Protein AF-A0A8S1PPB7-F1 (afdb_monomer)

Sequence (234 aa):
MIFEQQIAFVIKTDIQLYKLQLILQQKIINNHKKIQMINYVDTYEDQKLQQFEEELELFGIVSSPNTLILSDPGQTSCVEQDSNLLTPQQQEIQKIKLPIQRRRPPKRIQYTYHKKKKRPAPKPIIHIKENGLKVCLVMEKPKSNAHPFSNIEDKRILELVLKIGPKFYKISKSFPGKSVSMVKNRYYKYLRYRWDEVMGSEYRHMNSLPEDQNFESQNGFRSNDINDELDSEC

pLDDT: mean 76.26, std 19.45, range [41.47, 98.5]

InterPro domains:
  IPR001005 SANT/Myb domain [PF00249] (148-191)
  IPR001005 SANT/Myb domain [SM00717] (145-193)
  IPR001005 SANT/Myb domain [cd00167] (148-191)

Radius of gyration: 36.06 Å; Cα contacts (8 Å, |Δi|>4): 59; chains: 1; bounding box: 101×48×97 Å

Secondary structure (DSSP, 8-state):
-HHHHHHHHHHHHHHHHHHHHHHHHHHHHHHHHHHHHHHHHHHHHHHHHHHHHHHHHHTT-S--TT------------------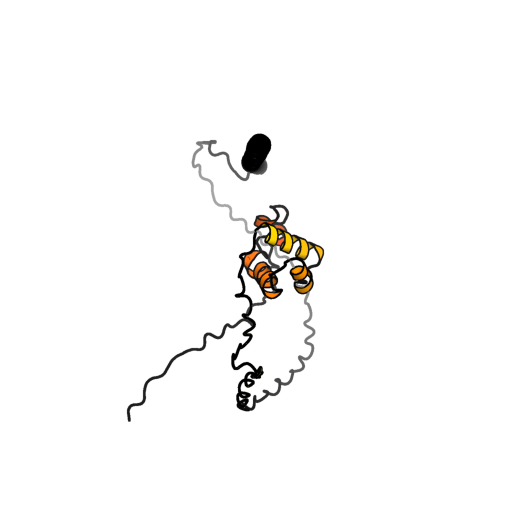-------------------PPP------------PPPPPP-----TTS--------------PPPPHHHHHHHHHHHHHH-S-HHHHGGGSTT--HHHHHHHIIIIITT-HHHHH-GGGGGGS---TT----SS----------------

Nearest PDB structures (foldseek):
  1mbk-assembly1_A  TM=8.918E-01  e=8.997E-02  Mus musculus
  1h89-assembly1_C  TM=6.579E-01  e=4.396E-02  Mus musculus
  1h88-assembly1_C  TM=6.831E-01  e=2.482E-01  Mus musculus
  4a69-assembly2_D  TM=6.513E-01  e=9.793E-01  Homo sapiens

Mean predicted aligned error: 19.49 Å

Foldseek 3Di:
DVVVVVVVVVVVVVVVVVVVVVVVVVVVVVVVVVVVVVVVVVVVVVVVVVVVVVVCVVVVVDDDPPPPPPDDDDDDDDDDDDDDDDDDDPPDPPPPPDPPPPPDDPPPPPPPPPVVPPPPDPDPPQDDDPPPDRDPPPVPPPPLPPPDDDLVNLLLLVVVCVVPNLPLVVSCVVPPSDDSVRSNCCCVVPNQQCVCVSPNPVCNVSNDDPPDDPPPDDPPPDPPDPPPPPDDDD

Solvent-accessible surface area (backbone atoms only — not comparable to full-atom values): 15647 Å² total; per-residue (Å²): 110,72,67,60,53,52,53,53,48,52,54,52,51,53,54,50,51,53,52,51,51,52,53,51,51,52,51,51,54,52,50,53,54,51,52,53,53,51,57,51,53,55,55,49,53,54,53,50,51,52,52,51,52,55,51,38,50,74,70,64,77,55,78,68,94,79,72,83,76,87,75,81,96,72,91,82,81,92,79,92,77,91,76,87,79,84,81,90,76,88,76,80,75,75,76,81,76,67,81,76,72,75,72,72,76,72,77,77,76,75,74,73,79,70,73,71,71,74,72,73,73,80,72,80,84,79,76,84,60,98,77,81,68,82,74,77,80,68,75,71,69,72,73,76,70,80,68,78,85,48,73,70,54,51,39,50,51,52,55,44,33,73,73,70,42,93,48,38,76,66,56,30,74,78,38,86,90,48,50,45,66,55,53,46,49,47,37,72,75,63,41,61,66,39,37,27,84,64,76,34,73,89,37,47,79,65,36,62,68,77,81,84,70,88,75,78,84,81,84,76,73,81,76,72,84,81,74,82,81,88,81,81,92,132

Organism: Paramecium primaurelia (NCBI:txid5886)

Structure (mmCIF, N/CA/C/O backbone):
data_AF-A0A8S1PPB7-F1
#
_entry.id   AF-A0A8S1PPB7-F1
#
loop_
_atom_site.group_PDB
_atom_site.id
_atom_site.type_symbol
_atom_site.label_atom_id
_atom_site.label_alt_id
_atom_site.label_comp_id
_atom_site.label_asym_id
_atom_site.label_entity_id
_atom_site.label_seq_id
_atom_site.pdbx_PDB_ins_code
_atom_site.Cartn_x
_atom_site.Cartn_y
_atom_site.Cartn_z
_atom_site.occupancy
_atom_site.B_iso_or_equiv
_atom_site.auth_seq_id
_atom_site.auth_comp_id
_atom_site.auth_asym_id
_atom_site.auth_atom_id
_atom_site.pdbx_PDB_model_num
ATOM 1 N N . MET A 1 1 ? 35.173 -6.166 -49.501 1.00 83.50 1 MET A N 1
ATOM 2 C CA . MET A 1 1 ? 35.332 -5.792 -48.077 1.00 83.50 1 MET A CA 1
ATOM 3 C C . MET A 1 1 ? 34.795 -4.398 -47.730 1.00 83.50 1 MET A C 1
ATOM 5 O O . MET A 1 1 ? 33.864 -4.346 -46.945 1.00 83.50 1 MET A O 1
ATOM 9 N N . ILE A 1 2 ? 35.291 -3.273 -48.279 1.00 93.19 2 ILE A N 1
ATOM 10 C CA . ILE A 1 2 ? 34.820 -1.922 -47.858 1.00 93.19 2 ILE A CA 1
ATOM 11 C C . ILE A 1 2 ? 33.323 -1.688 -48.157 1.00 93.19 2 ILE A C 1
ATOM 13 O O . ILE A 1 2 ? 32.586 -1.238 -47.284 1.00 93.19 2 ILE A O 1
ATOM 17 N N . PHE A 1 3 ? 32.851 -2.055 -49.353 1.00 94.31 3 PHE A N 1
ATOM 18 C CA . PHE A 1 3 ? 31.437 -1.910 -49.733 1.00 94.31 3 PHE A CA 1
ATOM 19 C C . PHE A 1 3 ? 30.481 -2.724 -48.846 1.00 94.31 3 PHE A C 1
ATOM 21 O O . PHE A 1 3 ? 29.427 -2.231 -48.459 1.00 94.31 3 PHE A O 1
ATOM 28 N N . GLU A 1 4 ? 30.859 -3.944 -48.459 1.00 93.56 4 GLU A N 1
ATOM 29 C CA . GLU A 1 4 ? 30.033 -4.793 -47.587 1.00 93.56 4 GLU A CA 1
ATOM 30 C C . GLU A 1 4 ? 29.896 -4.199 -46.182 1.00 93.56 4 GLU A C 1
ATOM 32 O O . GLU A 1 4 ? 28.816 -4.240 -45.594 1.00 93.56 4 GLU A O 1
ATOM 37 N N . GLN A 1 5 ? 30.964 -3.587 -45.657 1.00 93.50 5 GLN A N 1
ATOM 38 C CA . GLN A 1 5 ? 30.921 -2.902 -44.362 1.00 93.50 5 GLN A CA 1
ATOM 39 C C . GLN A 1 5 ? 30.014 -1.666 -44.397 1.00 93.50 5 GLN A C 1
ATOM 41 O O . GLN A 1 5 ? 29.271 -1.431 -43.443 1.00 93.50 5 GLN A O 1
ATOM 46 N N . GLN A 1 6 ? 30.028 -0.904 -45.495 1.00 94.56 6 GLN A N 1
ATOM 47 C CA . GLN A 1 6 ? 29.142 0.251 -45.667 1.00 94.56 6 GLN A CA 1
ATOM 48 C C . GLN A 1 6 ? 27.669 -0.171 -45.752 1.00 94.56 6 GLN A C 1
ATOM 50 O O . GLN A 1 6 ? 26.831 0.411 -45.065 1.00 94.56 6 GLN A O 1
ATOM 55 N N . ILE A 1 7 ? 27.355 -1.228 -46.509 1.00 95.94 7 ILE A N 1
ATOM 56 C CA . ILE A 1 7 ? 25.989 -1.771 -46.605 1.00 95.94 7 ILE A CA 1
ATOM 57 C C . ILE A 1 7 ? 25.505 -2.273 -45.236 1.00 95.94 7 ILE A C 1
ATOM 59 O O . ILE A 1 7 ? 24.403 -1.933 -44.804 1.00 95.94 7 ILE A O 1
ATOM 63 N N . ALA A 1 8 ? 26.338 -3.027 -44.512 1.00 95.75 8 ALA A N 1
ATOM 64 C CA . ALA A 1 8 ? 25.993 -3.521 -43.180 1.00 95.75 8 ALA A CA 1
ATOM 65 C C . ALA A 1 8 ? 25.741 -2.381 -42.177 1.00 95.75 8 ALA A C 1
ATOM 67 O O . ALA A 1 8 ? 24.855 -2.490 -41.326 1.00 95.75 8 ALA A O 1
ATOM 68 N N . PHE A 1 9 ? 26.493 -1.280 -42.279 1.00 96.56 9 PHE A N 1
ATOM 69 C CA . PHE A 1 9 ? 26.292 -0.101 -41.442 1.00 96.56 9 PHE A CA 1
ATOM 70 C C . PHE A 1 9 ? 24.939 0.570 -41.713 1.00 96.56 9 PHE A C 1
ATOM 72 O O . PHE A 1 9 ? 24.195 0.799 -40.761 1.00 96.56 9 PHE A O 1
ATOM 79 N N . VAL A 1 10 ? 24.591 0.802 -42.984 1.00 97.06 10 VAL A N 1
ATOM 80 C CA . VAL A 1 10 ? 23.310 1.418 -43.382 1.00 97.06 10 VAL A CA 1
ATOM 81 C C . VAL A 1 10 ? 22.119 0.566 -42.930 1.00 97.06 10 VAL A C 1
ATOM 83 O O . VAL A 1 10 ? 21.205 1.063 -42.274 1.00 97.06 10 VAL A O 1
ATOM 86 N N . ILE A 1 11 ? 22.170 -0.750 -43.158 1.00 96.94 11 ILE A N 1
ATOM 87 C CA . ILE A 1 11 ? 21.112 -1.668 -42.702 1.00 96.94 11 ILE A CA 1
ATOM 88 C C . ILE A 1 11 ? 20.970 -1.614 -41.174 1.00 96.94 11 ILE A C 1
ATOM 90 O O . ILE A 1 11 ? 19.860 -1.598 -40.636 1.00 96.94 11 ILE A O 1
ATOM 94 N N . LYS A 1 12 ? 22.091 -1.562 -40.445 1.00 96.50 12 LYS A N 1
ATOM 95 C CA . LYS A 1 12 ? 22.071 -1.478 -38.982 1.00 96.50 12 LYS A CA 1
ATOM 96 C C . LYS A 1 12 ? 21.445 -0.169 -38.501 1.00 96.50 12 LYS A C 1
ATOM 98 O O . LYS A 1 12 ? 20.690 -0.213 -37.529 1.00 96.50 12 LYS A O 1
ATOM 103 N N . THR A 1 13 ? 21.732 0.965 -39.141 1.00 96.00 13 THR A N 1
ATOM 104 C CA . THR A 1 13 ? 21.126 2.254 -38.775 1.00 96.00 13 THR A CA 1
ATOM 105 C C . THR A 1 13 ? 19.631 2.283 -39.069 1.00 96.00 13 THR A C 1
ATOM 107 O O . THR A 1 13 ? 18.865 2.699 -38.199 1.00 96.00 13 THR A O 1
ATOM 110 N N . ASP A 1 14 ? 19.197 1.742 -40.209 1.00 97.38 14 ASP A N 1
ATOM 111 C CA . ASP A 1 14 ? 17.779 1.702 -40.589 1.00 97.38 14 ASP A CA 1
ATOM 112 C C . ASP A 1 14 ? 16.960 0.823 -39.636 1.00 97.38 14 ASP A C 1
ATOM 114 O O . ASP A 1 14 ? 15.886 1.215 -39.174 1.00 97.38 14 ASP A O 1
ATOM 118 N N . ILE A 1 15 ? 17.505 -0.332 -39.236 1.00 96.94 15 ILE A N 1
ATOM 119 C CA . ILE A 1 15 ? 16.873 -1.204 -38.235 1.00 96.94 15 ILE A CA 1
ATOM 120 C C . ILE A 1 15 ? 16.731 -0.484 -36.886 1.00 96.94 15 ILE A C 1
ATOM 122 O O . ILE A 1 15 ? 15.713 -0.638 -36.205 1.00 96.94 15 ILE A O 1
ATOM 126 N N . GLN A 1 16 ? 17.742 0.281 -36.462 1.00 95.44 16 GLN A N 1
ATOM 127 C CA . GLN A 1 16 ? 17.670 1.036 -35.206 1.00 95.44 16 GLN A CA 1
ATOM 128 C C . GLN A 1 16 ? 16.637 2.162 -35.284 1.00 95.44 16 GLN A C 1
ATOM 130 O O . GLN A 1 16 ? 15.866 2.344 -34.338 1.00 95.44 16 GLN A O 1
ATOM 135 N N . LEU A 1 17 ? 16.569 2.867 -36.415 1.00 96.75 17 LEU A N 1
ATOM 136 C CA . LEU A 1 17 ? 15.578 3.913 -36.649 1.00 96.75 17 LEU A CA 1
ATOM 137 C C . LEU A 1 17 ? 14.151 3.348 -36.597 1.00 96.75 17 LEU A C 1
ATOM 139 O O . LEU A 1 17 ? 13.306 3.883 -35.878 1.00 96.75 17 LEU A O 1
ATOM 143 N N . TYR A 1 18 ? 13.906 2.210 -37.255 1.00 97.62 18 TYR A N 1
ATOM 144 C CA . TYR A 1 18 ? 12.610 1.527 -37.222 1.00 97.62 18 TYR A CA 1
ATOM 145 C C . TYR A 1 18 ? 12.213 1.089 -35.801 1.00 97.62 18 TYR A C 1
ATOM 147 O O . TYR A 1 18 ? 11.073 1.283 -35.375 1.00 97.62 18 TYR A O 1
ATOM 155 N N . LYS A 1 19 ? 13.163 0.562 -35.012 1.00 97.12 19 LYS A N 1
ATOM 156 C CA . LYS A 1 19 ? 12.920 0.210 -33.599 1.00 97.12 19 LYS A CA 1
ATOM 157 C C . LYS A 1 19 ? 12.537 1.426 -32.757 1.00 97.12 19 LYS A C 1
ATOM 159 O O . LYS A 1 19 ? 11.605 1.340 -31.957 1.00 97.12 19 LYS A O 1
ATOM 164 N N . LEU A 1 20 ? 13.232 2.552 -32.927 1.00 95.44 20 LEU A N 1
ATOM 165 C CA . LEU A 1 20 ? 12.910 3.795 -32.220 1.00 95.44 20 LEU A CA 1
ATOM 166 C C . LEU A 1 20 ? 11.523 4.319 -32.605 1.00 95.44 20 LEU A C 1
ATOM 168 O O . LEU A 1 20 ? 10.752 4.704 -31.723 1.00 95.44 20 LEU A O 1
ATOM 172 N N . GLN A 1 21 ? 11.177 4.269 -33.892 1.00 97.19 21 GLN A N 1
ATOM 173 C CA . GLN A 1 21 ? 9.854 4.647 -34.382 1.00 97.19 21 GLN A CA 1
ATOM 174 C C . GLN A 1 21 ? 8.747 3.785 -33.758 1.00 97.19 21 GLN A C 1
ATOM 176 O O . GLN A 1 21 ? 7.746 4.325 -33.283 1.00 97.19 21 GLN A O 1
ATOM 181 N N . LEU A 1 22 ? 8.947 2.467 -33.671 1.00 97.19 22 LEU A N 1
ATOM 182 C CA . LEU A 1 22 ? 7.991 1.551 -33.044 1.00 97.19 22 LEU A CA 1
ATOM 183 C C . LEU A 1 22 ? 7.805 1.845 -31.543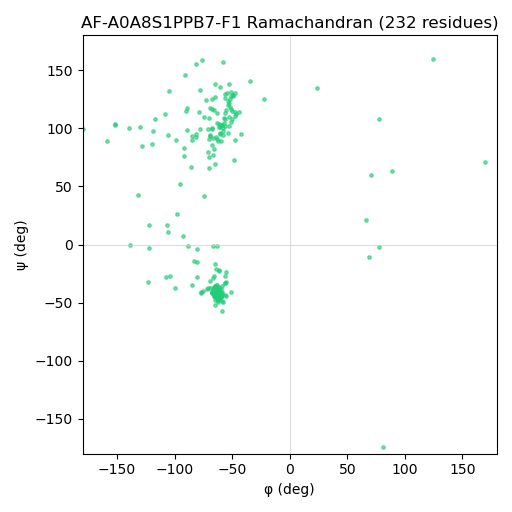 1.00 97.19 22 LEU A C 1
ATOM 185 O O . LEU A 1 22 ? 6.680 1.873 -31.043 1.00 97.19 22 LEU A O 1
ATOM 189 N N . ILE A 1 23 ? 8.896 2.134 -30.823 1.00 95.31 23 ILE A N 1
ATOM 190 C CA . ILE A 1 23 ? 8.840 2.528 -29.404 1.00 95.31 23 ILE A CA 1
ATOM 191 C C . ILE A 1 23 ? 8.046 3.831 -29.227 1.00 95.31 23 ILE A C 1
ATOM 193 O O . ILE A 1 23 ? 7.247 3.943 -28.292 1.00 95.31 23 ILE A O 1
ATOM 197 N N . LEU A 1 24 ? 8.251 4.818 -30.103 1.00 95.94 24 LEU A N 1
ATOM 198 C CA . LEU A 1 24 ? 7.514 6.083 -30.062 1.00 95.94 24 LEU A CA 1
ATOM 199 C C . LEU A 1 24 ? 6.021 5.879 -30.335 1.00 95.94 24 LEU A C 1
ATOM 201 O O . LEU A 1 24 ? 5.198 6.390 -29.576 1.00 95.94 24 LEU A O 1
ATOM 205 N N . GLN A 1 25 ? 5.663 5.080 -31.342 1.00 95.50 25 GLN A N 1
ATOM 206 C CA . GLN A 1 25 ? 4.263 4.747 -31.621 1.00 95.50 25 GLN A CA 1
ATOM 207 C C . GLN A 1 25 ? 3.594 4.057 -30.428 1.00 95.50 25 GLN A C 1
ATOM 209 O O . GLN A 1 25 ? 2.502 4.456 -30.018 1.00 95.50 25 GLN A O 1
ATOM 214 N N . GLN A 1 26 ? 4.271 3.096 -29.792 1.00 93.12 26 GLN A N 1
ATOM 215 C CA . GLN A 1 26 ? 3.734 2.430 -28.605 1.00 93.12 26 GLN A CA 1
ATOM 216 C C . GLN A 1 26 ? 3.526 3.406 -27.435 1.00 93.12 26 GLN A C 1
ATOM 218 O O . GLN A 1 26 ? 2.524 3.312 -26.722 1.00 93.12 26 GLN A O 1
ATOM 223 N N . LYS A 1 27 ? 4.436 4.372 -27.242 1.00 93.44 27 LYS A N 1
ATOM 224 C CA . LYS A 1 27 ? 4.275 5.432 -26.232 1.00 93.44 27 LYS A CA 1
ATOM 225 C C . LYS A 1 27 ? 3.067 6.322 -26.520 1.00 93.44 27 LYS A C 1
ATOM 227 O O . LYS A 1 27 ? 2.330 6.627 -25.585 1.00 93.44 27 LYS A O 1
ATOM 232 N N . ILE A 1 28 ? 2.844 6.703 -27.778 1.00 95.00 28 ILE A N 1
ATOM 233 C CA . ILE A 1 28 ? 1.684 7.512 -28.188 1.00 95.00 28 ILE A CA 1
ATOM 234 C C . ILE A 1 28 ? 0.381 6.759 -27.898 1.00 95.00 28 ILE A C 1
ATOM 236 O O . ILE A 1 28 ? -0.507 7.311 -27.252 1.00 95.00 28 ILE A O 1
ATOM 240 N N . ILE A 1 29 ? 0.298 5.480 -28.281 1.00 94.50 29 ILE A N 1
ATOM 241 C CA . ILE A 1 29 ? -0.876 4.631 -28.018 1.00 94.50 29 ILE A CA 1
ATOM 242 C C . ILE A 1 29 ? -1.145 4.518 -26.511 1.00 94.50 29 ILE A C 1
ATOM 244 O O . ILE A 1 29 ? -2.282 4.672 -26.066 1.00 94.50 29 ILE A O 1
ATOM 248 N N . ASN A 1 30 ? -0.104 4.281 -25.709 1.00 90.75 30 ASN A N 1
ATOM 249 C CA . ASN A 1 30 ? -0.243 4.168 -24.256 1.00 90.75 30 ASN A CA 1
ATOM 250 C C . ASN A 1 30 ? -0.691 5.491 -23.616 1.00 90.75 30 ASN A C 1
ATOM 252 O O . ASN A 1 30 ? -1.515 5.476 -22.703 1.00 90.75 30 ASN A O 1
ATOM 256 N N . ASN A 1 31 ? -0.182 6.628 -24.100 1.00 92.50 31 ASN A N 1
ATOM 257 C CA . ASN A 1 31 ? -0.605 7.945 -23.627 1.00 92.50 31 ASN A CA 1
ATOM 258 C C . ASN A 1 31 ? -2.076 8.216 -23.983 1.00 92.50 31 ASN A C 1
ATOM 260 O O . ASN A 1 31 ? -2.856 8.608 -23.121 1.00 92.50 31 ASN A O 1
ATOM 264 N N . HIS A 1 32 ? -2.490 7.905 -25.213 1.00 94.81 32 HIS A N 1
ATOM 265 C CA . HIS A 1 32 ? -3.882 8.061 -25.632 1.00 94.81 32 HIS A CA 1
ATOM 266 C C . HIS A 1 32 ? -4.847 7.220 -24.780 1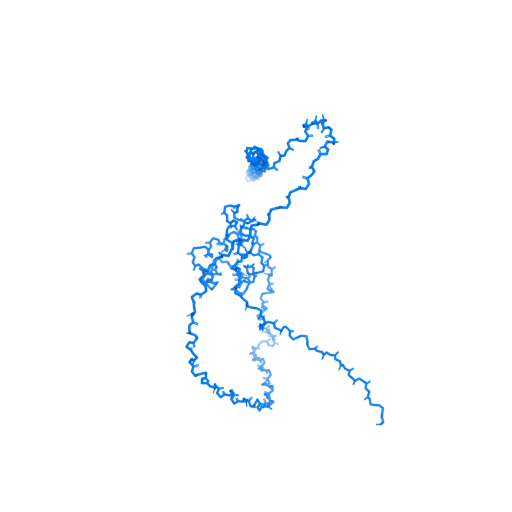.00 94.81 32 HIS A C 1
ATOM 268 O O . HIS A 1 32 ? -5.844 7.745 -24.291 1.00 94.81 32 HIS A O 1
ATOM 274 N N . LYS A 1 33 ? -4.512 5.950 -24.504 1.00 90.88 33 LYS A N 1
ATOM 275 C CA . LYS A 1 33 ? -5.292 5.095 -23.588 1.00 90.88 33 LYS A CA 1
ATOM 276 C C . LYS A 1 33 ? -5.381 5.675 -22.175 1.00 90.88 33 LYS A C 1
ATOM 278 O O . LYS A 1 33 ? -6.426 5.585 -21.541 1.00 90.88 33 LYS A O 1
ATOM 283 N N . LYS A 1 34 ? -4.296 6.281 -21.680 1.00 90.88 34 LYS A N 1
ATOM 284 C CA . LYS A 1 34 ? -4.284 6.939 -20.369 1.00 90.88 34 LYS A CA 1
ATOM 285 C C . LYS A 1 34 ? -5.239 8.135 -20.335 1.00 90.88 34 LYS A C 1
ATOM 287 O O . LYS A 1 34 ? -5.978 8.269 -19.370 1.00 90.88 34 LYS A O 1
ATOM 292 N N . ILE A 1 35 ? -5.240 8.963 -21.379 1.00 88.88 35 ILE A N 1
ATOM 293 C CA . ILE A 1 35 ? -6.150 10.113 -21.497 1.00 88.88 35 ILE A CA 1
ATOM 294 C C . ILE A 1 35 ? -7.610 9.643 -21.562 1.00 88.88 35 ILE A C 1
ATOM 296 O O . ILE A 1 35 ? -8.445 10.174 -20.841 1.00 88.88 35 ILE A O 1
ATOM 300 N N . GLN A 1 36 ? -7.911 8.601 -22.347 1.00 91.94 36 GLN A N 1
ATOM 301 C CA . GLN A 1 36 ? -9.264 8.029 -22.403 1.00 91.94 36 GLN A CA 1
ATOM 302 C C . GLN A 1 36 ? -9.748 7.524 -21.035 1.00 91.94 36 GLN A C 1
ATOM 304 O O . GLN A 1 36 ? -10.896 7.754 -20.673 1.00 91.94 36 GLN A O 1
ATOM 309 N N . MET A 1 37 ? -8.872 6.874 -20.261 1.00 83.75 37 MET A N 1
ATOM 310 C CA . MET A 1 37 ? -9.204 6.413 -18.909 1.00 83.75 37 MET A CA 1
ATOM 311 C C . MET A 1 37 ? -9.482 7.562 -17.936 1.00 83.75 37 MET A C 1
ATOM 313 O O . MET A 1 37 ? -10.348 7.412 -17.085 1.00 83.75 37 MET A O 1
ATOM 317 N N . ILE A 1 38 ? -8.761 8.683 -18.048 1.00 82.44 38 ILE A N 1
ATOM 318 C CA . ILE A 1 38 ? -9.003 9.869 -17.210 1.00 82.44 38 ILE A CA 1
ATOM 319 C C . ILE A 1 38 ? -10.391 10.435 -17.520 1.00 82.44 38 ILE A C 1
ATOM 321 O O . ILE A 1 38 ? -11.219 10.519 -16.622 1.00 82.44 38 ILE A O 1
ATOM 325 N N . ASN A 1 39 ? -10.682 10.681 -18.801 1.00 84.81 39 ASN A N 1
ATOM 326 C CA . ASN A 1 39 ? -11.976 11.224 -19.217 1.00 84.81 39 ASN A CA 1
ATOM 327 C C . ASN A 1 39 ? -13.151 10.317 -18.807 1.00 84.81 39 ASN A C 1
ATOM 329 O O . ASN A 1 39 ? -14.212 10.814 -18.454 1.00 84.81 39 ASN A O 1
ATOM 333 N N . TYR A 1 40 ? -12.969 8.990 -18.840 1.00 88.38 40 TYR A N 1
ATOM 334 C CA . TYR A 1 40 ? -13.997 8.041 -18.403 1.00 88.38 40 TYR A CA 1
ATOM 335 C C . TYR A 1 40 ? -14.314 8.171 -16.905 1.00 88.38 40 TYR A C 1
ATOM 337 O O . TYR A 1 40 ? -15.482 8.128 -16.521 1.00 88.38 40 TYR A O 1
ATOM 345 N N . VAL A 1 41 ? -13.289 8.335 -16.062 1.00 84.00 41 VAL A N 1
ATOM 346 C CA . VAL A 1 41 ? -13.471 8.503 -14.611 1.00 84.00 41 VAL A CA 1
ATOM 347 C C . VAL A 1 41 ? -14.205 9.808 -14.305 1.00 84.00 41 VAL A C 1
ATOM 349 O O . VAL A 1 41 ? -15.145 9.779 -13.517 1.00 84.00 41 VAL A O 1
ATOM 352 N N . ASP A 1 42 ? -13.846 10.902 -14.979 1.00 76.25 42 ASP A N 1
ATOM 353 C CA . ASP A 1 42 ? -14.501 12.202 -14.783 1.00 76.25 42 ASP A CA 1
ATOM 354 C C . ASP A 1 42 ? -15.999 12.122 -15.136 1.00 76.25 42 ASP A C 1
ATOM 356 O O . ASP A 1 42 ? -16.851 12.497 -14.334 1.00 76.25 42 ASP A O 1
ATOM 360 N N . THR A 1 43 ? -16.347 11.499 -16.272 1.00 87.00 43 THR A N 1
ATOM 361 C CA . THR A 1 43 ? -17.761 11.322 -16.660 1.00 87.00 43 THR A CA 1
ATOM 362 C C . THR A 1 43 ? -18.554 10.405 -15.725 1.00 87.00 43 THR A C 1
ATOM 364 O O . THR A 1 43 ? -19.773 10.536 -15.633 1.00 87.00 43 THR A O 1
ATOM 367 N N . TYR A 1 44 ? -17.892 9.461 -15.048 1.00 87.06 44 TYR A N 1
ATOM 368 C CA . TYR A 1 44 ? -18.553 8.541 -14.122 1.00 87.06 44 TYR A CA 1
ATOM 369 C C . TYR A 1 44 ? -18.912 9.227 -12.800 1.00 87.06 44 TYR A C 1
ATOM 371 O O . TYR A 1 44 ? -19.994 8.988 -12.266 1.00 87.06 44 TYR A O 1
ATOM 379 N N . GLU A 1 45 ? -18.031 10.089 -12.283 1.00 81.25 45 GLU A N 1
ATOM 380 C CA . GLU A 1 45 ? -18.326 10.885 -11.084 1.00 81.25 45 GLU A CA 1
ATOM 381 C C . GLU A 1 45 ? -19.472 11.873 -11.343 1.00 81.25 45 GLU A C 1
ATOM 383 O O . GLU A 1 45 ? -20.387 11.954 -10.525 1.00 81.25 45 GLU A O 1
ATOM 388 N N . ASP A 1 46 ? -19.503 12.526 -12.511 1.00 81.94 46 ASP A N 1
ATOM 389 C CA . ASP A 1 46 ? -20.597 13.437 -12.884 1.00 81.94 46 ASP A CA 1
ATOM 390 C C . ASP A 1 46 ? -21.954 12.711 -12.962 1.00 81.94 46 ASP A C 1
ATOM 392 O O . ASP A 1 46 ? -22.948 13.175 -12.402 1.00 81.94 46 ASP A O 1
ATOM 396 N N . GLN A 1 47 ? -22.003 11.530 -13.593 1.00 89.62 47 GLN A N 1
ATOM 397 C CA . GLN A 1 47 ? -23.229 10.719 -13.660 1.00 89.62 47 GLN A CA 1
ATOM 398 C C . GLN A 1 47 ? -23.687 10.237 -12.279 1.00 89.62 47 GLN A C 1
ATOM 400 O O . GLN A 1 47 ? -24.886 10.177 -12.005 1.00 89.62 47 GLN A O 1
ATOM 405 N N . LYS A 1 48 ? -22.742 9.891 -11.401 1.00 90.38 48 LYS A N 1
ATOM 406 C CA . LYS A 1 48 ? -23.036 9.436 -10.040 1.00 90.38 48 LYS A CA 1
ATOM 407 C C . LYS A 1 48 ? -23.553 10.575 -9.160 1.00 90.38 48 LYS A C 1
ATOM 409 O O . LYS A 1 48 ? -24.453 10.347 -8.355 1.00 90.38 48 LYS A O 1
ATOM 414 N N . LEU A 1 49 ? -23.012 11.783 -9.319 1.00 89.12 49 LEU A N 1
ATOM 415 C CA . LEU A 1 49 ? -23.525 12.982 -8.656 1.00 89.12 49 LEU A CA 1
ATOM 416 C C . LEU A 1 49 ? -24.942 13.306 -9.129 1.00 89.12 49 LEU A C 1
ATOM 418 O O . LEU A 1 49 ? -25.808 13.527 -8.289 1.00 89.12 49 LEU A O 1
ATOM 422 N N . GLN A 1 50 ? -25.201 13.230 -10.437 1.00 90.25 50 GLN A N 1
ATOM 423 C CA . GLN A 1 50 ? -26.538 13.456 -10.984 1.00 90.25 50 GLN A CA 1
ATOM 424 C C . GLN A 1 50 ? -27.562 12.443 -10.441 1.00 90.25 50 GLN A C 1
ATOM 426 O O . GLN A 1 50 ? -28.645 12.833 -10.017 1.00 90.25 50 GLN A O 1
ATOM 431 N N . GLN A 1 51 ? -27.203 11.155 -10.362 1.00 91.88 51 GLN A N 1
ATOM 432 C CA . GLN A 1 51 ? -28.064 10.137 -9.740 1.00 91.88 51 GLN A CA 1
ATOM 433 C C . GLN A 1 51 ? -28.330 10.419 -8.256 1.00 91.88 51 GLN A C 1
ATOM 435 O O . GLN A 1 51 ? -29.441 10.210 -7.777 1.00 91.88 51 GLN A O 1
ATOM 440 N N . PHE A 1 52 ? -27.327 10.904 -7.521 1.00 90.81 52 PHE A N 1
ATOM 441 C CA . PHE A 1 52 ? -27.488 11.242 -6.109 1.00 90.81 52 PHE A CA 1
ATOM 442 C C . PHE A 1 52 ? -28.384 12.474 -5.900 1.00 90.81 52 PHE A C 1
ATOM 444 O O . PHE A 1 52 ? -29.175 12.499 -4.958 1.00 90.81 52 PHE A O 1
ATOM 451 N N . GLU A 1 53 ? -28.297 13.478 -6.777 1.00 85.12 53 GLU A N 1
ATOM 452 C CA . GLU A 1 53 ? -29.203 14.633 -6.770 1.00 85.12 53 GLU A CA 1
ATOM 453 C C . GLU A 1 53 ? -30.653 14.216 -7.067 1.00 85.12 53 GLU A C 1
ATOM 455 O O . GLU A 1 53 ? -31.556 14.610 -6.329 1.00 85.12 53 GLU A O 1
ATOM 460 N N . GLU A 1 54 ? -30.874 13.342 -8.057 1.00 89.50 54 GLU A N 1
ATOM 461 C CA . GLU A 1 54 ? -32.200 12.779 -8.367 1.00 89.50 54 GLU A CA 1
ATOM 462 C C . GLU A 1 54 ? -32.780 11.965 -7.190 1.00 89.50 54 GLU A C 1
ATOM 464 O O . GLU A 1 54 ? -33.968 12.078 -6.873 1.00 89.50 54 GLU A O 1
ATOM 469 N N . GLU A 1 55 ? -31.952 11.177 -6.490 1.00 89.88 55 GLU A N 1
ATOM 470 C CA . GLU A 1 55 ? -32.377 10.457 -5.281 1.00 89.88 55 GLU A CA 1
ATOM 471 C C . GLU A 1 55 ? -32.757 11.419 -4.141 1.00 89.88 55 GLU A C 1
ATOM 473 O O . GLU A 1 55 ? -33.771 11.210 -3.470 1.00 89.88 55 GLU A O 1
ATOM 478 N N . LEU A 1 56 ? -31.992 12.494 -3.922 1.00 87.00 56 LEU A N 1
ATOM 479 C CA . LEU A 1 56 ? -32.291 13.490 -2.884 1.00 87.00 56 LEU A CA 1
ATOM 480 C C . LEU A 1 56 ? -33.589 14.266 -3.148 1.00 87.00 56 LEU A C 1
ATOM 482 O O . LEU A 1 56 ? -34.320 14.560 -2.192 1.00 87.00 56 LEU A O 1
ATOM 486 N N . GLU A 1 57 ? -33.887 14.576 -4.413 1.00 84.88 57 GLU A N 1
ATOM 487 C CA . GLU A 1 57 ? -35.169 15.171 -4.811 1.00 84.88 57 GLU A CA 1
ATOM 488 C C . GLU A 1 57 ? -36.337 14.218 -4.524 1.00 84.88 57 GLU A C 1
ATOM 490 O O . GLU A 1 57 ? -37.359 14.643 -3.979 1.00 84.88 57 GLU A O 1
ATOM 495 N N . LEU A 1 58 ? -36.169 12.917 -4.790 1.00 89.50 58 LEU A N 1
ATOM 496 C CA . LEU A 1 58 ? -37.196 11.907 -4.520 1.00 89.50 58 LEU A CA 1
ATOM 497 C C . LEU A 1 58 ? -37.508 11.764 -3.019 1.00 89.50 58 LEU A C 1
ATOM 499 O O . LEU A 1 58 ? -38.661 11.536 -2.648 1.00 89.50 58 LEU A O 1
ATOM 503 N N . PHE A 1 59 ? -36.506 11.922 -2.148 1.00 84.69 59 PHE A N 1
ATOM 504 C CA . PHE A 1 59 ? -36.692 11.883 -0.692 1.00 84.69 59 PHE A CA 1
ATOM 505 C C . PHE A 1 59 ? -37.223 13.197 -0.090 1.00 84.69 59 PHE A C 1
ATOM 507 O O . PHE A 1 59 ? -37.481 13.245 1.114 1.00 84.69 59 PHE A O 1
ATOM 514 N N . GLY A 1 60 ? -37.401 14.257 -0.889 1.00 79.62 60 GLY A N 1
ATOM 515 C CA . GLY A 1 60 ? -37.917 15.548 -0.418 1.00 79.62 60 GLY A CA 1
ATOM 516 C C . GLY A 1 60 ? -36.984 16.276 0.558 1.00 79.62 60 GLY A C 1
ATOM 517 O O . GLY A 1 60 ? -37.438 17.121 1.328 1.00 79.62 60 GLY A O 1
ATOM 518 N N . ILE A 1 61 ? -35.690 15.934 0.558 1.00 78.06 61 ILE A N 1
ATOM 519 C CA . ILE A 1 61 ? -34.693 16.512 1.476 1.00 78.06 61 ILE A CA 1
ATOM 520 C C . ILE A 1 61 ? -34.227 17.886 0.974 1.00 78.06 61 ILE A C 1
ATOM 522 O O . ILE A 1 61 ? -33.855 18.746 1.773 1.00 78.06 61 ILE A O 1
ATOM 526 N N . VAL A 1 62 ? -34.269 18.113 -0.341 1.00 67.69 62 VAL A N 1
ATOM 527 C CA . VAL A 1 62 ? -33.839 19.364 -0.968 1.00 67.69 62 VAL A CA 1
ATOM 528 C C . VAL A 1 62 ? -35.038 20.012 -1.655 1.00 67.69 62 VAL A C 1
ATOM 530 O O . VAL A 1 62 ? -35.521 19.540 -2.679 1.00 67.69 62 VAL A O 1
ATOM 533 N N . SER A 1 63 ? -35.541 21.105 -1.083 1.00 59.28 63 SER A N 1
ATOM 534 C CA . SER A 1 63 ? -36.544 21.944 -1.740 1.00 59.28 63 SER A CA 1
ATOM 535 C C . SER A 1 63 ? -35.885 22.651 -2.923 1.00 59.28 63 SER A C 1
ATOM 537 O O . SER A 1 63 ? -34.952 23.430 -2.726 1.00 59.28 63 SER A O 1
ATOM 539 N N . SER A 1 64 ? -36.358 22.388 -4.144 1.00 61.00 64 SER A N 1
ATOM 540 C CA . SER A 1 64 ? -35.853 23.038 -5.358 1.00 61.00 64 SER A CA 1
ATOM 541 C C . SER A 1 64 ? -35.807 24.569 -5.181 1.00 61.00 64 SER A C 1
ATOM 543 O O . SER A 1 64 ? -36.829 25.166 -4.811 1.00 61.00 64 SER A O 1
ATOM 545 N N . PRO A 1 65 ? -34.664 25.234 -5.454 1.00 61.62 65 PRO A N 1
ATOM 546 C CA . PRO A 1 65 ? -34.465 26.659 -5.172 1.00 61.62 65 PRO A CA 1
ATOM 547 C C . PRO A 1 65 ? -35.346 27.609 -6.001 1.00 61.62 65 PRO A C 1
ATOM 549 O O . PRO A 1 65 ? -35.301 28.817 -5.785 1.00 61.62 65 PRO A O 1
ATOM 552 N N . ASN A 1 66 ? -36.178 27.095 -6.914 1.00 56.97 66 ASN A N 1
ATOM 553 C CA . ASN A 1 66 ? -37.031 27.905 -7.788 1.00 56.97 66 ASN A CA 1
ATOM 554 C C . ASN A 1 66 ? -38.523 27.916 -7.425 1.00 56.97 66 ASN A C 1
ATOM 556 O O . ASN A 1 66 ? -39.321 28.472 -8.180 1.00 56.97 66 ASN A O 1
ATOM 560 N N . THR A 1 67 ? -38.928 27.393 -6.265 1.00 54.44 67 THR A N 1
ATOM 561 C CA . THR A 1 67 ? -40.328 27.530 -5.821 1.00 54.44 67 THR A CA 1
ATOM 562 C C . THR A 1 67 ? -40.486 28.777 -4.948 1.00 54.44 67 THR A C 1
ATOM 564 O O . THR A 1 67 ? -40.571 28.700 -3.724 1.00 54.44 67 THR A O 1
ATOM 567 N N . LEU A 1 68 ? -40.507 29.955 -5.581 1.00 47.41 68 LEU A N 1
ATOM 568 C CA . LEU A 1 68 ? -40.982 31.196 -4.961 1.00 47.41 68 LEU A CA 1
ATOM 569 C C . LEU A 1 68 ? -42.489 31.071 -4.680 1.00 47.41 68 LEU A C 1
ATOM 571 O O . LEU A 1 68 ? -43.319 31.540 -5.456 1.00 47.41 68 LEU A O 1
ATOM 575 N N . ILE A 1 69 ? -42.851 30.433 -3.566 1.00 50.91 69 ILE A N 1
ATOM 576 C CA . ILE A 1 69 ? -44.193 30.563 -2.994 1.00 50.91 69 ILE A CA 1
ATOM 577 C C . ILE A 1 69 ? -44.190 31.819 -2.128 1.00 50.91 69 ILE A C 1
ATOM 579 O O . ILE A 1 69 ? -43.807 31.820 -0.961 1.00 50.91 69 ILE A O 1
ATOM 583 N N . LEU A 1 70 ? -44.597 32.914 -2.760 1.00 58.31 70 LEU A N 1
ATOM 584 C CA . LEU A 1 70 ? -45.025 34.139 -2.109 1.00 58.31 70 LEU A CA 1
ATOM 585 C C . LEU A 1 70 ? -46.387 33.854 -1.453 1.00 58.31 70 LEU A C 1
ATOM 587 O O . LEU A 1 70 ? -47.403 33.815 -2.144 1.00 58.31 70 LEU A O 1
ATOM 591 N N . SER A 1 71 ? -46.431 33.590 -0.147 1.00 47.94 71 SER A N 1
ATOM 592 C CA . SER A 1 71 ? -47.689 33.558 0.618 1.00 47.94 71 SER A CA 1
ATOM 593 C C . SER A 1 71 ? -47.451 33.922 2.087 1.00 47.94 71 SER A C 1
ATOM 595 O O . SER A 1 71 ? -46.923 33.134 2.861 1.00 47.94 71 SER A O 1
ATOM 597 N N . ASP A 1 72 ? -47.814 35.171 2.375 1.00 42.97 72 ASP A N 1
ATOM 598 C CA . ASP A 1 72 ? -48.261 35.826 3.611 1.00 42.97 72 ASP A CA 1
ATOM 599 C C . ASP A 1 72 ? -47.921 35.294 5.026 1.00 42.97 72 ASP A C 1
ATOM 601 O O . ASP A 1 72 ? -48.196 34.143 5.367 1.00 42.97 72 ASP A O 1
ATOM 605 N N . PRO A 1 73 ? -47.498 36.195 5.944 1.00 52.19 73 PRO A N 1
ATOM 606 C CA . PRO A 1 73 ? -47.465 35.948 7.382 1.00 52.19 73 PRO A CA 1
ATOM 607 C C . PRO A 1 73 ? -48.858 36.159 8.007 1.00 52.19 73 PRO A C 1
ATOM 609 O O . PRO A 1 73 ? -49.238 37.269 8.383 1.00 52.19 73 PRO A O 1
ATOM 612 N N . GLY A 1 74 ? -49.616 35.071 8.152 1.00 42.78 74 GLY A N 1
ATOM 613 C CA . GLY A 1 74 ? -50.882 35.033 8.887 1.00 42.78 74 GLY A CA 1
ATOM 614 C C . GLY A 1 74 ? -50.763 34.266 10.205 1.00 42.78 74 GLY A C 1
ATOM 615 O O . GLY A 1 74 ? -50.565 33.059 10.211 1.00 42.78 74 GLY A O 1
ATOM 616 N N . GLN A 1 75 ? -50.889 34.995 11.313 1.00 51.72 75 GLN A N 1
ATOM 617 C CA . GLN A 1 75 ? -51.000 34.553 12.710 1.00 51.72 75 GLN A CA 1
ATOM 618 C C . GLN A 1 75 ? -51.762 33.229 12.933 1.00 51.72 75 GLN A C 1
ATOM 620 O O . GLN A 1 75 ? -52.829 33.041 12.363 1.00 51.72 75 GLN A O 1
ATOM 625 N N . THR A 1 76 ? -51.278 32.384 13.854 1.00 42.62 76 THR A N 1
ATOM 626 C CA . THR A 1 76 ? -52.068 31.548 14.800 1.00 42.62 76 THR A CA 1
ATOM 627 C C . THR A 1 76 ? -51.092 30.745 15.676 1.00 42.62 76 THR A C 1
ATOM 629 O O . THR A 1 76 ? -50.311 29.935 15.200 1.00 42.62 76 THR A O 1
ATOM 632 N N . SER A 1 77 ? -50.844 31.208 16.901 1.00 42.84 77 SER A N 1
ATOM 633 C CA . SER A 1 77 ? -51.498 30.774 18.147 1.00 42.84 77 SER A CA 1
ATOM 634 C C . SER A 1 77 ? -50.981 29.438 18.691 1.00 42.84 77 SER A C 1
ATOM 636 O O . SER A 1 77 ? -51.275 28.365 18.176 1.00 42.84 77 SER A O 1
ATOM 638 N N . CYS A 1 78 ? -50.248 29.584 19.791 1.00 44.38 78 CYS A N 1
ATOM 639 C CA . CYS A 1 78 ? -49.899 28.629 20.830 1.00 44.38 78 CYS A CA 1
ATOM 640 C C . CYS A 1 78 ? -50.846 27.427 20.967 1.00 44.38 78 CYS A C 1
ATOM 642 O O . CYS A 1 78 ? -52.022 27.608 21.276 1.00 44.38 78 CYS A O 1
ATOM 644 N N . VAL A 1 79 ? -50.289 26.217 20.887 1.00 45.25 79 VAL A N 1
ATOM 645 C CA . VAL A 1 79 ? -50.797 25.043 21.606 1.00 45.25 79 VAL A CA 1
ATOM 646 C C . VAL A 1 79 ? -49.587 24.264 22.125 1.00 45.25 79 VAL A C 1
ATOM 648 O O . VAL A 1 79 ? -48.918 23.554 21.379 1.00 45.25 79 VAL A O 1
ATOM 651 N N . GLU A 1 80 ? -49.294 24.444 23.412 1.00 51.25 80 GLU A N 1
ATOM 652 C CA . GLU A 1 80 ? -48.518 23.492 24.203 1.00 51.25 80 GLU A CA 1
ATOM 653 C C . GLU A 1 80 ? -49.354 22.216 24.351 1.00 51.25 80 GLU A C 1
ATOM 655 O O . GLU A 1 80 ? -50.498 22.269 24.807 1.00 51.25 80 GLU A O 1
ATOM 660 N N . GLN A 1 81 ? -48.795 21.070 23.970 1.00 42.59 81 GLN A N 1
ATOM 661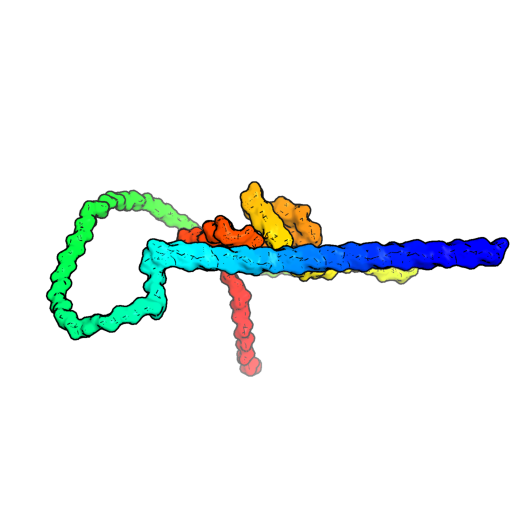 C CA . GLN A 1 81 ? -49.277 19.777 24.441 1.00 42.59 81 GLN A CA 1
ATOM 662 C C . GLN A 1 81 ? -48.101 18.963 24.959 1.00 42.59 81 GLN A C 1
ATOM 664 O O . GLN A 1 81 ? -47.323 18.372 24.211 1.00 42.59 81 GLN A O 1
ATOM 669 N N . ASP A 1 82 ? -48.017 18.965 26.285 1.00 49.97 82 ASP A N 1
ATOM 670 C CA . ASP A 1 82 ? -47.316 17.991 27.096 1.00 49.97 82 ASP A CA 1
ATOM 671 C C . ASP A 1 82 ? -47.782 16.575 26.744 1.00 49.97 82 ASP A C 1
ATOM 673 O O . ASP A 1 82 ? -48.943 16.211 26.942 1.00 49.97 82 ASP A O 1
ATOM 677 N N . SER A 1 83 ? -46.854 15.730 26.305 1.00 48.81 83 SER A N 1
ATOM 678 C CA . SER A 1 83 ? -47.034 14.280 26.345 1.00 48.81 83 SER A CA 1
ATOM 679 C C . SER A 1 83 ? -45.832 13.634 27.020 1.00 48.81 83 SER A C 1
ATOM 681 O O . SER A 1 83 ? -44.883 13.172 26.386 1.00 48.81 83 SER A O 1
ATOM 683 N N . ASN A 1 84 ? -45.915 13.613 28.350 1.00 51.50 84 ASN A N 1
ATOM 684 C CA . ASN A 1 84 ? -45.223 12.674 29.218 1.00 51.50 84 ASN A CA 1
ATOM 685 C C . ASN A 1 84 ? -45.515 11.236 28.755 1.00 51.50 84 ASN A C 1
ATOM 687 O O . ASN A 1 84 ? -46.622 10.740 28.961 1.00 51.50 84 ASN A O 1
ATOM 691 N N . LEU A 1 85 ? -44.523 10.542 28.193 1.00 41.47 85 LEU A N 1
ATOM 692 C CA . LEU A 1 85 ? -44.533 9.080 28.122 1.00 41.47 85 LEU A CA 1
ATOM 693 C C . LEU A 1 85 ? -43.534 8.526 29.142 1.00 41.47 85 LEU A C 1
ATOM 695 O O . LEU A 1 85 ? -42.341 8.384 28.883 1.00 41.47 85 LEU A O 1
ATOM 699 N N . LEU A 1 86 ? -44.058 8.213 30.329 1.00 46.22 86 LEU A N 1
ATOM 700 C CA . LEU A 1 86 ? -43.412 7.324 31.284 1.00 46.22 86 LEU A CA 1
ATOM 701 C C . LEU A 1 86 ? -43.399 5.904 30.709 1.00 46.22 86 LEU A C 1
ATOM 703 O O . LEU A 1 86 ? -44.447 5.278 30.565 1.00 46.22 86 LEU A O 1
ATOM 707 N N . THR A 1 87 ? -42.212 5.362 30.460 1.00 44.44 87 THR A N 1
ATOM 708 C CA . THR A 1 87 ? -41.992 3.914 30.365 1.00 44.44 87 THR A CA 1
ATOM 709 C C . THR A 1 87 ? -41.646 3.355 31.747 1.00 44.44 87 THR A C 1
ATOM 711 O O . THR A 1 87 ? -40.583 3.685 32.282 1.00 44.44 87 THR A O 1
ATOM 714 N N . PRO A 1 88 ? -42.489 2.490 32.340 1.00 49.03 88 PRO A N 1
ATOM 715 C CA . PRO A 1 88 ? -42.140 1.741 33.532 1.00 49.03 88 PRO A CA 1
ATOM 716 C C . PRO A 1 88 ? -41.491 0.420 33.115 1.00 49.03 88 PRO A C 1
ATOM 718 O O . PRO A 1 88 ? -42.137 -0.399 32.473 1.00 49.03 88 PRO A O 1
ATOM 721 N N . GLN A 1 89 ? -40.227 0.216 33.486 1.00 48.22 89 GLN A N 1
ATOM 722 C CA . GLN A 1 89 ? -39.666 -1.063 33.956 1.00 48.22 89 GLN A CA 1
ATOM 723 C C . GLN A 1 89 ? -38.140 -0.954 34.036 1.00 48.22 89 GLN A C 1
ATOM 725 O O . GLN A 1 89 ? -37.381 -1.570 33.293 1.00 48.22 89 GLN A O 1
ATOM 730 N N . GLN A 1 90 ? -37.681 -0.182 35.021 1.00 51.97 90 GLN A N 1
ATOM 731 C CA . GLN A 1 90 ? -36.400 -0.459 35.658 1.00 51.97 90 GLN A CA 1
ATOM 732 C C . GLN A 1 90 ? -36.562 -1.777 36.421 1.00 51.97 90 GLN A C 1
ATOM 734 O O . GLN A 1 90 ? -36.931 -1.795 37.592 1.00 51.97 90 GLN A O 1
ATOM 739 N N . GLN A 1 91 ? -36.357 -2.897 35.726 1.00 54.84 91 GLN A N 1
ATOM 740 C CA . GLN A 1 91 ? -36.160 -4.173 36.393 1.00 54.84 91 GLN A CA 1
ATOM 741 C C . GLN A 1 91 ? -34.796 -4.126 37.073 1.00 54.84 91 GLN A C 1
ATOM 743 O O . GLN A 1 91 ? -33.732 -4.071 36.458 1.00 54.84 91 GLN A O 1
ATOM 748 N N . GLU A 1 92 ? -34.903 -4.056 38.387 1.00 53.16 92 GLU A N 1
ATOM 749 C CA . GLU A 1 92 ? -33.892 -4.122 39.414 1.00 53.16 92 GLU A CA 1
ATOM 750 C C . GLU A 1 92 ? -32.930 -5.298 39.177 1.00 53.16 92 GLU A C 1
ATOM 752 O O . GLU A 1 92 ? -33.128 -6.416 39.651 1.00 53.16 92 GLU A O 1
ATOM 757 N N . ILE A 1 93 ? -31.846 -5.045 38.438 1.00 54.16 93 ILE A N 1
ATOM 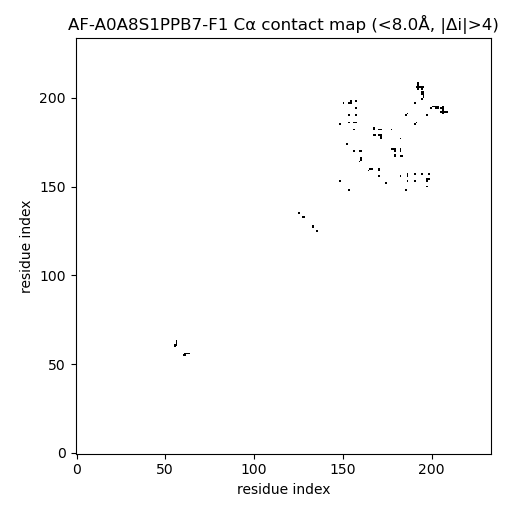758 C CA . ILE A 1 93 ? -30.682 -5.930 38.439 1.00 54.16 93 ILE A CA 1
ATOM 759 C C . ILE A 1 93 ? -30.049 -5.776 39.818 1.00 54.16 93 ILE A C 1
ATOM 761 O O . ILE A 1 93 ? -29.253 -4.866 40.076 1.00 54.16 93 ILE A O 1
ATOM 765 N N . GLN A 1 94 ? -30.453 -6.666 40.722 1.00 53.09 94 GLN A N 1
ATOM 766 C CA . GLN A 1 94 ? -29.824 -6.871 42.013 1.00 53.09 94 GLN A CA 1
ATOM 767 C C . GLN A 1 94 ? -28.327 -7.065 41.770 1.00 53.09 94 GLN A C 1
ATOM 769 O O . GLN A 1 94 ? -27.869 -8.082 41.248 1.00 53.09 94 GLN A O 1
ATOM 774 N N . LYS A 1 95 ? -27.560 -6.023 42.101 1.00 57.31 95 LYS A N 1
ATOM 775 C CA . LYS A 1 95 ? -26.101 -6.010 42.074 1.00 57.31 95 LYS A CA 1
ATOM 776 C C . LYS A 1 95 ? -25.616 -7.128 42.987 1.00 57.31 95 LYS A C 1
ATOM 778 O O . LYS A 1 95 ? -25.504 -6.938 44.197 1.00 57.31 95 LYS A O 1
ATOM 783 N N . ILE A 1 96 ? -25.287 -8.280 42.407 1.00 53.41 96 ILE A N 1
ATOM 784 C CA . ILE A 1 96 ? -24.476 -9.303 43.061 1.00 53.41 96 ILE A CA 1
ATOM 785 C C . ILE A 1 96 ? -23.115 -8.650 43.295 1.00 53.41 96 ILE A C 1
ATOM 787 O O . ILE A 1 96 ? -22.235 -8.625 42.433 1.00 53.41 96 ILE A O 1
ATOM 791 N N . LYS A 1 97 ? -22.977 -8.028 44.466 1.00 57.38 97 LYS A N 1
ATOM 792 C CA . LYS A 1 97 ? -21.747 -7.440 44.979 1.00 57.38 97 LYS A CA 1
ATOM 793 C C . LYS A 1 97 ? -20.822 -8.600 45.323 1.00 57.38 97 LYS A C 1
ATOM 795 O O . LYS A 1 97 ? -20.678 -8.969 46.484 1.00 57.38 97 LYS A O 1
ATOM 800 N N . LEU A 1 98 ? -20.236 -9.215 44.294 1.00 59.62 98 LEU A N 1
ATOM 801 C CA . LEU A 1 98 ? -19.162 -10.174 44.483 1.00 59.62 98 LEU A CA 1
ATOM 802 C C . LEU A 1 98 ? -18.086 -9.469 45.314 1.00 59.62 98 LEU A C 1
ATOM 804 O O . LEU A 1 98 ? -17.735 -8.326 44.995 1.00 59.62 98 LEU A O 1
ATOM 808 N N . PRO A 1 99 ? -17.595 -10.088 46.398 1.00 62.12 99 PRO A N 1
ATOM 809 C CA . PRO A 1 99 ? -16.560 -9.493 47.218 1.00 62.12 99 PRO A CA 1
ATOM 810 C C . PRO A 1 99 ? -15.373 -9.200 46.309 1.00 62.12 99 PRO A C 1
ATOM 812 O O . PRO A 1 99 ? -14.707 -10.113 45.818 1.00 62.12 99 PRO A O 1
ATOM 815 N N . ILE A 1 100 ? -15.144 -7.910 46.050 1.00 62.09 100 ILE A N 1
ATOM 816 C CA . ILE A 1 100 ? -13.960 -7.418 45.360 1.00 62.09 100 ILE A CA 1
ATOM 817 C C . ILE A 1 100 ? -12.804 -7.850 46.246 1.00 62.09 100 ILE A C 1
ATOM 819 O O . ILE A 1 100 ? -12.495 -7.214 47.256 1.00 62.09 100 ILE A O 1
ATOM 823 N N . GLN A 1 101 ? -12.207 -8.991 45.901 1.00 71.69 101 GLN A N 1
ATOM 824 C CA . GLN A 1 101 ? -10.963 -9.431 46.490 1.00 71.69 101 GLN A CA 1
ATOM 825 C C . GLN A 1 101 ? -9.982 -8.318 46.168 1.00 71.69 101 GLN A C 1
ATOM 827 O O . GLN A 1 101 ? -9.578 -8.152 45.016 1.00 71.69 101 GLN A O 1
ATOM 832 N N . ARG A 1 102 ? -9.693 -7.493 47.181 1.00 60.38 102 ARG A N 1
ATOM 833 C CA . ARG A 1 102 ? -8.708 -6.422 47.118 1.00 60.38 102 ARG A CA 1
ATOM 834 C C . ARG A 1 102 ? -7.418 -7.069 46.650 1.00 60.38 102 ARG A C 1
ATOM 836 O O . ARG A 1 102 ? -6.705 -7.691 47.439 1.00 60.38 102 ARG A O 1
ATOM 843 N N . ARG A 1 103 ? -7.163 -6.991 45.341 1.00 63.97 103 ARG A N 1
ATOM 844 C CA . ARG A 1 103 ? -5.911 -7.433 44.749 1.00 63.97 103 ARG A CA 1
ATOM 845 C C . ARG A 1 103 ? -4.848 -6.674 45.512 1.00 63.97 103 ARG A C 1
ATOM 847 O O . ARG A 1 103 ? -4.853 -5.445 45.516 1.00 63.97 103 ARG A O 1
ATOM 854 N N . ARG A 1 104 ? -4.017 -7.417 46.246 1.00 73.81 104 ARG A N 1
ATOM 855 C CA . ARG A 1 104 ? -2.906 -6.833 46.990 1.00 73.81 104 ARG A CA 1
ATOM 856 C C . ARG A 1 104 ? -2.165 -5.927 46.006 1.00 73.81 104 ARG A C 1
ATOM 858 O O . ARG A 1 104 ? -1.887 -6.400 44.898 1.00 73.81 104 ARG A O 1
ATOM 865 N N . PRO A 1 105 ? -1.910 -4.655 46.356 1.00 71.69 105 PRO A N 1
ATOM 866 C CA . PRO A 1 105 ? -1.182 -3.763 45.473 1.00 71.69 105 PRO A CA 1
ATOM 867 C C . PRO A 1 105 ? 0.094 -4.495 45.053 1.00 71.69 105 PRO A C 1
ATOM 869 O O . PRO A 1 105 ? 0.759 -5.078 45.923 1.00 71.69 105 PRO A O 1
ATOM 872 N N . PRO A 1 106 ? 0.383 -4.586 43.741 1.00 73.31 106 PRO A N 1
ATOM 873 C CA . PRO A 1 106 ? 1.555 -5.300 43.272 1.00 73.31 106 PRO A CA 1
ATOM 874 C C . PRO A 1 106 ? 2.739 -4.740 44.044 1.00 73.31 106 PRO A C 1
ATOM 876 O O . PRO A 1 106 ? 2.907 -3.519 44.101 1.00 73.31 106 PRO A O 1
ATOM 879 N N . LYS A 1 107 ? 3.493 -5.624 44.716 1.00 72.19 107 LYS A N 1
ATOM 880 C CA . LYS A 1 107 ? 4.698 -5.229 45.447 1.00 72.19 107 LYS A CA 1
ATOM 881 C C . LYS A 1 107 ? 5.478 -4.345 44.493 1.00 72.19 107 LYS A C 1
ATOM 883 O O . LYS A 1 107 ? 5.855 -4.817 43.421 1.00 72.19 107 LYS A O 1
ATOM 888 N N . ARG A 1 108 ? 5.615 -3.064 44.848 1.00 64.75 108 ARG A N 1
ATOM 889 C CA . ARG A 1 108 ? 6.368 -2.081 44.078 1.00 64.75 108 ARG A CA 1
ATOM 890 C C . ARG A 1 108 ? 7.732 -2.715 43.887 1.00 64.75 108 ARG A C 1
ATOM 892 O O . ARG A 1 108 ? 8.487 -2.815 44.851 1.00 64.75 108 ARG A O 1
ATOM 899 N N . ILE A 1 109 ? 7.981 -3.256 42.693 1.00 64.69 109 ILE A N 1
ATOM 900 C CA . ILE A 1 109 ? 9.281 -3.797 42.332 1.00 64.69 109 ILE A CA 1
ATOM 901 C C . ILE A 1 109 ? 10.167 -2.574 42.437 1.00 64.69 109 ILE A C 1
ATOM 903 O O . ILE A 1 109 ? 10.090 -1.668 41.606 1.00 64.69 109 ILE A O 1
ATOM 907 N N . GLN A 1 110 ? 10.898 -2.475 43.543 1.00 64.44 110 GLN A N 1
ATOM 908 C CA . GLN A 1 110 ? 11.928 -1.477 43.655 1.00 64.44 110 GLN A CA 1
ATOM 909 C C . GLN A 1 110 ? 12.913 -1.863 42.571 1.00 64.44 110 GLN A C 1
ATOM 911 O O . GLN A 1 110 ? 13.595 -2.881 42.672 1.00 64.44 110 GLN A O 1
ATOM 916 N N . TYR A 1 111 ? 12.892 -1.107 41.477 1.00 54.84 111 TYR A N 1
ATOM 917 C CA . TYR A 1 111 ? 13.954 -1.155 40.502 1.00 54.84 111 TYR A CA 1
ATOM 918 C C . TYR A 1 111 ? 15.190 -0.731 41.272 1.00 54.84 111 TYR A C 1
ATOM 920 O O . TYR A 1 111 ? 15.448 0.458 41.455 1.00 54.84 111 TYR A O 1
ATOM 928 N N . THR A 1 112 ? 15.938 -1.709 41.771 1.00 61.84 112 THR A N 1
ATOM 929 C CA . THR A 1 112 ? 17.326 -1.481 42.097 1.00 61.84 112 THR A CA 1
ATOM 930 C C . THR A 1 112 ? 17.915 -0.977 40.793 1.00 61.84 112 THR A C 1
ATOM 932 O O . THR A 1 112 ? 17.984 -1.689 39.787 1.00 61.84 112 THR A O 1
ATOM 935 N N . TYR A 1 113 ? 18.227 0.317 40.772 1.00 53.56 113 TYR A N 1
ATOM 936 C CA . TYR A 1 113 ? 19.005 0.962 39.731 1.00 53.56 113 TYR A CA 1
ATOM 937 C C . TYR A 1 113 ? 20.403 0.337 39.800 1.00 53.56 113 TYR A C 1
ATOM 939 O O . TYR A 1 113 ? 21.388 0.953 40.196 1.00 53.56 113 TYR A O 1
ATOM 947 N N . HIS A 1 114 ? 20.513 -0.938 39.433 1.00 62.03 114 HIS A N 1
ATOM 948 C CA . HIS A 1 114 ? 21.758 -1.513 38.999 1.00 62.03 114 HIS A CA 1
ATOM 949 C C . HIS A 1 114 ? 22.068 -0.735 37.733 1.00 62.03 114 HIS A C 1
ATOM 951 O O . HIS A 1 114 ? 21.550 -1.049 36.661 1.00 62.03 114 HIS A O 1
ATOM 957 N N . LYS A 1 115 ? 22.832 0.353 37.901 1.00 58.69 115 LYS A N 1
ATOM 958 C CA . LYS A 1 115 ? 23.539 1.086 36.855 1.00 58.69 115 LYS A CA 1
ATOM 959 C C . LYS A 1 115 ? 24.136 -0.002 35.975 1.00 58.69 115 LYS A C 1
ATOM 961 O O . LYS A 1 115 ? 25.153 -0.597 36.332 1.00 58.69 115 LYS A O 1
ATOM 966 N N . LYS A 1 116 ? 23.432 -0.370 34.899 1.00 57.38 116 LYS A N 1
ATOM 967 C CA . LYS A 1 116 ? 23.889 -1.385 33.958 1.00 57.38 116 LYS A CA 1
ATOM 968 C C . LYS A 1 116 ? 25.179 -0.794 33.437 1.00 57.38 116 LYS A C 1
ATOM 970 O O . LYS A 1 116 ? 25.122 0.158 32.660 1.00 57.38 116 LYS A O 1
ATOM 975 N N . LYS A 1 117 ? 26.321 -1.266 33.957 1.00 60.72 117 LYS A N 1
ATOM 976 C CA . LYS A 1 117 ? 27.649 -0.882 33.481 1.00 60.72 117 LYS A CA 1
ATOM 977 C C . LYS A 1 117 ? 27.538 -0.994 31.972 1.00 60.72 117 LYS A C 1
ATOM 979 O O . LYS A 1 117 ? 27.244 -2.091 31.490 1.00 60.72 117 LYS A O 1
ATOM 984 N N . LYS A 1 118 ? 27.594 0.148 31.270 1.00 57.16 118 LYS A N 1
ATOM 985 C CA . LYS A 1 118 ? 27.475 0.199 29.812 1.00 57.16 118 LYS A CA 1
ATOM 986 C C . LYS A 1 118 ? 28.423 -0.881 29.322 1.00 57.16 118 LYS A C 1
ATOM 988 O O . LYS A 1 118 ? 29.622 -0.773 29.577 1.00 57.16 118 LYS A O 1
ATOM 993 N N . ARG A 1 119 ? 27.886 -1.976 28.766 1.00 66.19 119 ARG A N 1
ATOM 994 C CA . ARG A 1 119 ? 28.738 -3.024 28.205 1.00 66.19 119 ARG A CA 1
ATOM 995 C C . ARG A 1 119 ? 29.654 -2.272 27.240 1.00 66.19 119 ARG A C 1
ATOM 997 O O . ARG A 1 119 ? 29.106 -1.529 26.419 1.00 66.19 119 ARG A O 1
ATOM 1004 N N . PRO A 1 120 ? 30.988 -2.332 27.408 1.00 70.50 120 PRO A N 1
ATOM 1005 C CA . PRO A 1 120 ? 31.885 -1.623 26.510 1.00 70.50 120 PRO A CA 1
ATOM 1006 C C . PRO A 1 120 ? 31.477 -2.012 25.093 1.00 70.50 120 PRO A C 1
ATOM 1008 O O . PRO A 1 120 ? 31.195 -3.190 24.849 1.00 70.50 120 PRO A O 1
ATOM 1011 N N . ALA A 1 121 ? 31.320 -1.014 24.216 1.00 72.94 121 ALA A N 1
ATOM 1012 C CA . ALA A 1 121 ? 30.885 -1.257 22.849 1.00 72.94 121 ALA A CA 1
ATOM 1013 C C . ALA A 1 121 ? 31.732 -2.410 22.287 1.00 72.94 121 ALA A C 1
ATOM 1015 O O . ALA A 1 121 ? 32.951 -2.390 22.498 1.00 72.94 121 ALA A O 1
ATOM 1016 N N . PRO A 1 122 ? 31.116 -3.447 21.687 1.00 73.19 122 PRO A N 1
ATOM 1017 C CA . PRO A 1 122 ? 31.859 -4.592 21.185 1.00 73.19 122 PRO A CA 1
ATOM 1018 C C . PRO A 1 122 ? 32.986 -4.062 20.304 1.00 73.19 122 PRO A C 1
ATOM 1020 O O . PRO A 1 122 ? 32.732 -3.349 19.332 1.00 73.19 122 PRO A O 1
ATOM 1023 N N . LYS A 1 123 ? 34.232 -4.321 20.723 1.00 73.88 123 LYS A N 1
ATOM 1024 C CA . LYS A 1 123 ? 35.414 -3.850 20.005 1.00 73.88 123 LYS A CA 1
ATOM 1025 C C . LYS A 1 123 ? 35.290 -4.376 18.572 1.00 73.88 123 LYS A C 1
ATOM 1027 O O . LYS A 1 123 ? 35.010 -5.568 18.419 1.00 73.88 123 LYS A O 1
ATOM 1032 N N . PRO A 1 124 ? 35.439 -3.531 17.538 1.00 65.19 124 PRO A N 1
ATOM 1033 C CA . PRO A 1 124 ? 35.367 -4.006 16.167 1.00 65.19 124 PRO A CA 1
ATOM 1034 C C . PRO A 1 124 ? 36.409 -5.113 15.999 1.00 65.19 124 PRO A C 1
ATOM 1036 O O . PRO A 1 124 ? 37.573 -4.925 16.350 1.00 65.19 124 PRO A O 1
ATOM 1039 N N . ILE A 1 125 ? 35.978 -6.281 15.526 1.00 67.38 125 ILE A N 1
ATOM 1040 C CA . ILE A 1 125 ? 36.877 -7.388 15.203 1.00 67.38 125 ILE A CA 1
ATOM 1041 C C . ILE A 1 125 ? 37.699 -6.917 14.001 1.00 67.38 125 ILE A C 1
ATOM 1043 O O . ILE A 1 125 ? 37.214 -6.887 12.872 1.00 67.38 125 ILE A O 1
ATOM 1047 N N . ILE A 1 126 ? 38.924 -6.457 14.255 1.00 60.69 126 ILE A N 1
ATOM 1048 C CA . ILE A 1 126 ? 39.861 -6.048 13.212 1.00 60.69 126 ILE A CA 1
ATOM 1049 C C . ILE A 1 126 ? 40.446 -7.335 12.625 1.00 60.69 126 ILE A C 1
ATOM 1051 O O . ILE A 1 126 ? 41.352 -7.923 13.205 1.00 60.69 126 ILE A O 1
ATOM 1055 N N . HIS A 1 127 ? 39.927 -7.784 11.482 1.00 53.47 127 HIS A N 1
ATOM 1056 C CA . HIS A 1 127 ? 40.617 -8.785 10.669 1.00 53.47 127 HIS A CA 1
ATOM 1057 C C . HIS A 1 127 ? 41.797 -8.106 9.963 1.00 53.47 127 HIS A C 1
ATOM 1059 O O . HIS A 1 127 ? 41.605 -7.283 9.068 1.00 53.47 127 HIS A O 1
ATOM 1065 N N . ILE A 1 128 ? 43.017 -8.434 10.386 1.00 55.81 128 ILE A N 1
ATOM 1066 C CA . ILE A 1 128 ? 44.247 -8.040 9.696 1.00 55.81 128 ILE A CA 1
ATOM 1067 C C . ILE A 1 128 ? 44.410 -9.004 8.514 1.00 55.81 128 ILE A C 1
ATOM 1069 O O . ILE A 1 128 ? 44.569 -10.203 8.721 1.00 55.81 128 ILE A O 1
ATOM 1073 N N . LYS A 1 129 ? 44.318 -8.504 7.277 1.00 51.81 129 LYS A N 1
ATOM 1074 C CA . LYS A 1 129 ? 44.796 -9.230 6.089 1.00 51.81 129 LYS A CA 1
ATOM 1075 C C . LYS A 1 129 ? 46.252 -8.832 5.832 1.00 51.81 129 LYS A C 1
ATOM 1077 O O . LYS A 1 129 ? 46.609 -7.676 6.050 1.00 51.81 129 LYS A O 1
ATOM 1082 N N . GLU A 1 130 ? 47.054 -9.772 5.342 1.00 58.47 130 GLU A N 1
ATOM 1083 C CA . GLU A 1 130 ? 48.526 -9.712 5.226 1.00 58.47 130 GLU A CA 1
ATOM 1084 C C . GLU A 1 130 ? 49.082 -8.614 4.293 1.00 58.47 130 GLU A C 1
ATOM 1086 O O . GLU A 1 130 ? 50.287 -8.411 4.232 1.00 58.47 130 GLU A O 1
ATOM 1091 N N . ASN A 1 131 ? 48.228 -7.821 3.635 1.00 59.84 131 ASN A N 1
ATOM 1092 C CA . ASN A 1 131 ? 48.647 -6.846 2.620 1.00 59.84 131 ASN A CA 1
ATOM 1093 C C . ASN A 1 131 ? 48.579 -5.381 3.099 1.00 59.84 131 ASN A C 1
ATOM 1095 O O . ASN A 1 131 ? 48.525 -4.469 2.278 1.00 59.84 131 ASN A O 1
ATOM 1099 N N . GLY A 1 132 ? 48.502 -5.123 4.410 1.00 61.03 132 GLY A N 1
ATOM 1100 C CA . GLY A 1 132 ? 48.566 -3.767 4.988 1.00 61.03 132 GLY A CA 1
ATOM 1101 C C . GLY A 1 132 ? 47.370 -2.841 4.704 1.00 61.03 132 GLY A C 1
ATOM 1102 O O . GLY A 1 132 ? 47.224 -1.810 5.359 1.00 61.03 132 GLY A O 1
ATOM 1103 N N . LEU A 1 133 ? 46.463 -3.206 3.793 1.00 53.28 133 LEU A N 1
ATOM 1104 C CA . LEU A 1 133 ? 45.274 -2.420 3.475 1.00 53.28 133 LEU A CA 1
ATOM 1105 C C . LEU A 1 133 ? 44.102 -2.827 4.379 1.00 53.28 133 LEU A C 1
ATOM 1107 O O . LEU A 1 133 ? 43.409 -3.824 4.159 1.00 53.28 133 LEU A O 1
ATOM 1111 N N . LYS A 1 134 ? 43.891 -2.041 5.436 1.00 58.56 134 LYS A N 1
ATOM 1112 C CA . LYS A 1 134 ? 42.810 -2.207 6.415 1.00 58.56 134 LYS A CA 1
ATOM 1113 C C . LYS A 1 134 ? 41.459 -1.839 5.789 1.00 58.56 134 LYS A C 1
ATOM 1115 O O . LYS A 1 134 ? 40.940 -0.748 6.002 1.00 58.56 134 LYS A O 1
ATOM 1120 N N . VAL A 1 135 ? 40.874 -2.748 5.012 1.00 55.12 135 VAL A N 1
ATOM 1121 C CA . VAL A 1 135 ? 39.504 -2.593 4.507 1.00 55.12 135 VAL A CA 1
ATOM 1122 C C . VAL A 1 135 ? 38.543 -3.030 5.608 1.00 55.12 135 VAL A C 1
ATOM 1124 O O . VAL A 1 135 ? 38.209 -4.208 5.740 1.00 55.12 135 VAL A O 1
ATOM 1127 N N . CYS A 1 136 ? 38.100 -2.080 6.431 1.00 56.09 136 CYS A N 1
ATOM 1128 C CA . CYS A 1 136 ? 36.878 -2.273 7.198 1.00 56.09 136 CYS A CA 1
ATOM 1129 C C . CYS A 1 136 ? 35.750 -2.457 6.179 1.00 56.09 136 CYS A C 1
ATOM 1131 O O . CYS A 1 136 ? 35.303 -1.481 5.582 1.00 56.09 136 CYS A O 1
ATOM 1133 N N . LEU A 1 137 ? 35.286 -3.693 5.974 1.00 54.34 137 LEU A N 1
ATOM 1134 C CA . LEU A 1 137 ? 33.980 -3.939 5.370 1.00 54.34 137 LEU A CA 1
ATOM 1135 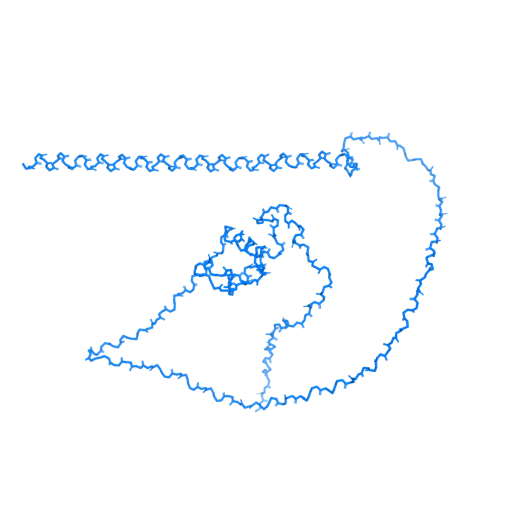C C . LEU A 1 137 ? 32.936 -3.430 6.364 1.00 54.34 137 LEU A C 1
ATOM 1137 O O . LEU A 1 137 ? 32.320 -4.186 7.114 1.00 54.34 137 LEU A O 1
ATOM 1141 N N . VAL A 1 138 ? 32.771 -2.111 6.410 1.00 57.34 138 VAL A N 1
ATOM 1142 C CA . VAL A 1 138 ? 31.528 -1.515 6.853 1.00 57.34 138 VAL A CA 1
ATOM 1143 C C . VAL A 1 138 ? 30.525 -2.075 5.860 1.00 57.34 138 VAL A C 1
ATOM 1145 O O . VAL A 1 138 ? 30.512 -1.676 4.700 1.00 57.34 138 VAL A O 1
ATOM 1148 N N . MET A 1 139 ? 29.743 -3.077 6.272 1.00 58.91 139 MET A N 1
ATOM 1149 C CA . MET A 1 139 ? 28.476 -3.326 5.604 1.00 58.91 139 MET A CA 1
ATOM 1150 C C . MET A 1 139 ? 27.731 -2.011 5.753 1.00 58.91 139 MET A C 1
ATOM 1152 O O . MET A 1 139 ? 27.166 -1.734 6.816 1.00 58.91 139 MET A O 1
ATOM 1156 N N . GLU A 1 140 ? 27.843 -1.149 4.745 1.00 64.44 140 GLU A N 1
ATOM 1157 C CA . GLU A 1 140 ? 27.028 0.038 4.637 1.00 64.44 140 GLU A CA 1
ATOM 1158 C C . GLU A 1 140 ? 25.610 -0.501 4.681 1.00 64.44 140 GLU A C 1
ATOM 1160 O O . GLU A 1 140 ? 25.142 -1.143 3.740 1.00 64.44 140 GLU A O 1
ATOM 1165 N N . LYS A 1 141 ? 24.965 -0.368 5.849 1.00 63.19 141 LYS A N 1
ATOM 1166 C CA . LYS A 1 141 ? 23.554 -0.700 5.980 1.00 63.19 141 LYS A CA 1
ATOM 1167 C C . LYS A 1 141 ? 22.906 0.079 4.850 1.00 63.19 141 LYS A C 1
ATOM 1169 O O . LYS A 1 141 ? 23.082 1.301 4.860 1.00 63.19 141 LYS A O 1
ATOM 1174 N N . PRO A 1 142 ? 22.260 -0.589 3.874 1.00 63.44 142 PRO A N 1
ATOM 1175 C CA . PRO A 1 142 ? 21.687 0.103 2.736 1.00 63.44 142 PRO A CA 1
ATOM 1176 C C . PRO A 1 142 ? 20.863 1.229 3.330 1.00 63.44 142 PRO A C 1
ATOM 1178 O O . PRO A 1 142 ? 19.974 0.948 4.143 1.00 63.44 142 PRO A O 1
ATOM 1181 N N . LYS A 1 143 ? 21.273 2.482 3.054 1.00 61.84 143 LYS A N 1
ATOM 1182 C CA . LYS A 1 143 ? 20.584 3.686 3.531 1.00 61.84 143 LYS A CA 1
ATOM 1183 C C . LYS A 1 143 ? 19.127 3.380 3.298 1.00 61.84 143 LYS A C 1
ATOM 1185 O O . LYS A 1 143 ? 18.779 3.076 2.160 1.00 61.84 143 LYS A O 1
ATOM 1190 N N . SER A 1 144 ? 18.351 3.261 4.376 1.00 61.53 144 SER A N 1
ATOM 1191 C CA . SER A 1 144 ? 16.992 2.752 4.286 1.00 61.53 144 SER A CA 1
ATOM 1192 C C . SER A 1 144 ? 16.286 3.674 3.317 1.00 61.53 144 SER A C 1
ATOM 1194 O O . SER A 1 144 ? 15.979 4.810 3.679 1.00 61.53 144 SER A O 1
ATOM 1196 N N . ASN A 1 145 ? 16.145 3.224 2.072 1.00 59.06 145 ASN A N 1
ATOM 1197 C CA . ASN A 1 145 ? 15.460 3.953 1.035 1.00 59.06 145 ASN A CA 1
ATOM 1198 C C . ASN A 1 145 ? 14.031 3.938 1.533 1.00 59.06 145 ASN A C 1
ATOM 1200 O O . ASN A 1 145 ? 13.313 2.952 1.356 1.00 59.06 145 ASN A O 1
ATOM 1204 N N . ALA A 1 146 ? 13.678 4.979 2.286 1.00 69.56 146 ALA A N 1
ATOM 1205 C CA . ALA A 1 146 ? 12.355 5.237 2.807 1.00 69.56 146 ALA A CA 1
ATOM 1206 C C . ALA A 1 146 ? 11.506 5.607 1.600 1.00 69.56 146 ALA A C 1
ATOM 1208 O O . ALA A 1 146 ? 11.112 6.750 1.401 1.00 69.56 146 ALA A O 1
ATOM 1209 N N . HIS A 1 147 ? 11.327 4.627 0.720 1.00 84.00 147 HIS A N 1
ATOM 1210 C CA . HIS A 1 147 ? 10.546 4.789 -0.467 1.00 84.00 147 HIS A CA 1
ATOM 1211 C C . HIS A 1 147 ? 9.126 5.039 0.034 1.00 84.00 147 HIS A C 1
ATOM 1213 O O . HIS A 1 147 ? 8.655 4.264 0.883 1.00 84.00 147 HIS A O 1
ATOM 1219 N N . PRO A 1 148 ? 8.466 6.117 -0.405 1.00 92.31 148 PRO A N 1
ATOM 1220 C CA . PRO A 1 148 ? 7.078 6.351 -0.048 1.00 92.31 148 PRO A CA 1
ATOM 1221 C C . PRO A 1 148 ? 6.224 5.162 -0.504 1.00 92.31 148 PRO A C 1
ATOM 1223 O O . PRO A 1 148 ? 6.639 4.361 -1.347 1.00 92.31 148 PRO A O 1
ATOM 1226 N N . PHE A 1 149 ? 5.067 4.984 0.127 1.00 96.25 149 PHE A N 1
ATOM 1227 C CA . PHE A 1 149 ? 4.107 3.986 -0.329 1.00 96.25 149 PHE A CA 1
ATOM 1228 C C . PHE A 1 149 ? 3.358 4.526 -1.546 1.00 96.25 149 PHE A C 1
ATOM 1230 O O . PHE A 1 149 ? 2.927 5.679 -1.535 1.00 96.25 149 PHE A O 1
ATOM 1237 N N . SER A 1 150 ? 3.240 3.707 -2.588 1.00 96.75 150 SER A N 1
ATOM 1238 C CA . SER A 1 150 ? 2.398 4.011 -3.749 1.00 96.75 150 SER A CA 1
ATOM 1239 C C . SER A 1 150 ? 0.931 3.670 -3.462 1.00 96.75 150 SER A C 1
ATOM 1241 O O . SER A 1 150 ? 0.654 2.751 -2.694 1.00 96.75 150 SER A O 1
ATOM 1243 N N . ASN A 1 151 ? -0.010 4.318 -4.153 1.00 96.75 151 ASN A N 1
ATOM 1244 C CA . ASN A 1 151 ? -1.444 4.006 -4.056 1.00 96.75 151 ASN A CA 1
ATOM 1245 C C . ASN A 1 151 ? -1.742 2.528 -4.381 1.00 96.75 151 ASN A C 1
ATOM 1247 O O . ASN A 1 151 ? -2.620 1.916 -3.778 1.00 96.75 151 ASN A O 1
ATOM 1251 N N . ILE A 1 152 ? -0.968 1.923 -5.294 1.00 97.62 152 ILE A N 1
ATOM 1252 C CA . ILE A 1 152 ? -1.075 0.492 -5.628 1.00 97.62 152 ILE A CA 1
ATOM 1253 C C . ILE A 1 152 ? -0.678 -0.371 -4.423 1.00 97.62 152 ILE A C 1
ATOM 1255 O O . ILE A 1 152 ? -1.317 -1.384 -4.136 1.00 97.62 152 ILE A O 1
ATOM 1259 N N . GLU A 1 153 ? 0.372 0.031 -3.702 1.00 97.94 153 GLU A N 1
ATOM 1260 C CA . GLU A 1 153 ? 0.805 -0.667 -2.493 1.00 97.94 153 GLU A CA 1
ATOM 1261 C C . GLU A 1 153 ? -0.236 -0.527 -1.381 1.00 97.94 153 GLU A C 1
ATOM 1263 O O . GLU A 1 153 ? -0.529 -1.512 -0.710 1.00 97.94 153 GLU A O 1
ATOM 1268 N N . ASP A 1 154 ? -0.832 0.654 -1.218 1.00 98.19 154 ASP A N 1
ATOM 1269 C CA . ASP A 1 154 ? -1.877 0.898 -0.221 1.00 98.19 154 ASP A CA 1
ATOM 1270 C C . ASP A 1 154 ? -3.120 0.042 -0.468 1.00 98.19 154 ASP A C 1
ATOM 1272 O O . ASP A 1 154 ? -3.575 -0.654 0.447 1.00 98.19 154 ASP A O 1
ATOM 1276 N N . LYS A 1 155 ? -3.604 -0.001 -1.717 1.00 98.12 155 LYS A N 1
ATOM 1277 C CA . LYS A 1 155 ? -4.697 -0.896 -2.119 1.00 98.12 155 LYS A CA 1
ATOM 1278 C C . LYS A 1 155 ? -4.349 -2.348 -1.802 1.00 98.12 155 LYS A C 1
ATOM 1280 O O . LYS A 1 155 ? -5.140 -3.069 -1.197 1.00 98.12 155 LYS A O 1
ATOM 1285 N N . ARG A 1 156 ? -3.114 -2.763 -2.100 1.00 98.38 156 ARG A N 1
ATOM 1286 C CA . ARG A 1 156 ? -2.649 -4.122 -1.806 1.00 98.38 156 ARG A CA 1
ATOM 1287 C C . ARG A 1 156 ? -2.575 -4.425 -0.307 1.00 98.38 156 ARG A C 1
ATOM 1289 O O . ARG A 1 156 ? -2.848 -5.558 0.093 1.00 98.38 156 ARG A O 1
ATOM 1296 N N . ILE A 1 157 ? -2.202 -3.453 0.529 1.00 98.50 157 ILE A N 1
ATOM 1297 C CA . ILE A 1 157 ? -2.222 -3.605 1.991 1.00 98.50 157 ILE A CA 1
ATOM 1298 C C . ILE A 1 157 ? -3.659 -3.851 2.454 1.00 98.50 157 ILE A C 1
ATOM 1300 O O . ILE A 1 157 ? -3.883 -4.810 3.193 1.00 98.50 157 ILE A O 1
ATOM 1304 N N . LEU A 1 158 ? -4.614 -3.033 2.003 1.00 98.25 158 LEU A N 1
ATOM 1305 C CA . LEU A 1 158 ? -6.026 -3.161 2.375 1.00 98.25 158 LEU A CA 1
ATOM 1306 C C . LEU A 1 158 ? -6.627 -4.496 1.918 1.00 98.25 158 LEU A C 1
ATOM 1308 O O . LEU A 1 158 ? -7.221 -5.196 2.736 1.00 98.25 158 LEU A O 1
ATOM 1312 N N . GLU A 1 159 ? -6.380 -4.921 0.675 1.00 98.25 159 GLU A N 1
ATOM 1313 C CA . GLU A 1 159 ? -6.802 -6.235 0.160 1.00 98.25 159 GLU A CA 1
ATOM 1314 C C . GLU A 1 159 ? -6.298 -7.394 1.034 1.00 98.25 159 GLU A C 1
ATOM 1316 O O . GLU A 1 159 ? -7.028 -8.341 1.338 1.00 98.25 159 GLU A O 1
ATOM 1321 N N . LEU A 1 160 ? -5.029 -7.341 1.451 1.00 98.50 160 LEU A N 1
ATOM 1322 C CA . LEU A 1 160 ? -4.446 -8.381 2.292 1.00 98.50 160 LEU A CA 1
ATOM 1323 C C . LEU A 1 160 ? -5.000 -8.329 3.717 1.00 98.50 160 LEU A C 1
ATOM 1325 O O . LEU A 1 160 ? -5.261 -9.384 4.293 1.00 98.50 160 LEU A O 1
ATOM 1329 N N . VAL A 1 161 ? -5.223 -7.139 4.280 1.00 98.19 161 VAL A N 1
ATOM 1330 C CA . VAL A 1 161 ? -5.889 -7.001 5.584 1.00 98.19 161 VAL A CA 1
ATOM 1331 C C . VAL A 1 161 ? -7.307 -7.563 5.523 1.00 98.19 161 VAL A C 1
ATOM 1333 O O . VAL A 1 161 ? -7.686 -8.306 6.426 1.00 98.19 161 VAL A O 1
ATOM 1336 N N . LEU A 1 162 ? -8.049 -7.303 4.447 1.00 97.12 162 LEU A N 1
ATOM 1337 C CA . LEU A 1 162 ? -9.384 -7.858 4.234 1.00 97.12 162 LEU A CA 1
ATOM 1338 C C . LEU A 1 162 ? -9.348 -9.394 4.144 1.00 97.12 162 LEU A C 1
ATOM 1340 O O . LEU A 1 162 ? -10.169 -10.074 4.752 1.00 97.12 162 LEU A O 1
ATOM 1344 N N . LYS A 1 163 ? -8.356 -9.958 3.442 1.00 98.06 163 LYS A N 1
ATOM 1345 C CA . LYS A 1 163 ? -8.247 -11.409 3.212 1.00 98.06 163 LYS A CA 1
ATOM 1346 C C . LYS A 1 163 ? -7.726 -12.209 4.412 1.00 98.06 163 LYS A C 1
ATOM 1348 O O . LYS A 1 163 ? -8.170 -13.333 4.631 1.00 98.06 163 LYS A O 1
ATOM 1353 N N . ILE A 1 164 ? -6.724 -11.705 5.141 1.00 97.94 164 ILE A N 1
ATOM 1354 C CA . ILE A 1 164 ? -6.031 -12.463 6.208 1.00 97.94 164 ILE A CA 1
ATOM 1355 C C . ILE A 1 164 ? -6.068 -11.798 7.592 1.00 97.94 164 ILE A C 1
ATOM 1357 O O . ILE A 1 164 ? -5.562 -12.384 8.562 1.00 97.94 164 ILE A O 1
ATOM 1361 N N . GLY A 1 165 ? -6.651 -10.604 7.700 1.00 97.12 165 GLY A N 1
ATOM 1362 C CA . GLY A 1 165 ? -6.653 -9.767 8.900 1.00 97.12 165 GLY A CA 1
ATOM 1363 C C . GLY A 1 165 ? -5.355 -8.964 9.085 1.00 97.12 165 GLY A C 1
ATOM 1364 O O . GLY A 1 165 ? -4.447 -9.029 8.251 1.00 97.12 165 GLY A O 1
ATOM 1365 N N . PRO A 1 166 ? -5.190 -8.253 10.219 1.00 96.75 166 PRO A N 1
ATOM 1366 C CA . PRO A 1 166 ? -4.027 -7.404 10.520 1.00 96.75 166 PRO A CA 1
ATOM 1367 C C . PRO A 1 166 ? -2.758 -8.205 10.896 1.00 96.75 166 PRO A C 1
ATOM 1369 O O . PRO A 1 166 ? -2.010 -7.870 11.818 1.00 96.75 166 PRO A O 1
ATOM 1372 N N . LYS A 1 167 ? -2.478 -9.300 10.180 1.00 98.00 167 LYS A N 1
ATOM 1373 C CA . LYS A 1 167 ? -1.303 -10.166 10.365 1.00 98.00 167 LYS A CA 1
ATOM 1374 C C . LYS A 1 167 ? -0.110 -9.613 9.577 1.00 98.00 167 LYS A C 1
ATOM 1376 O O . LYS A 1 167 ? 0.372 -10.246 8.636 1.00 98.00 167 LYS A O 1
ATOM 1381 N N . PHE A 1 168 ? 0.393 -8.442 9.978 1.00 97.69 168 PHE A N 1
ATOM 1382 C CA . PHE A 1 168 ? 1.394 -7.670 9.218 1.00 97.69 168 PHE A CA 1
ATOM 1383 C C . PHE A 1 168 ? 2.691 -8.420 8.892 1.00 97.69 168 PHE A C 1
ATOM 1385 O O . PHE A 1 168 ? 3.305 -8.131 7.873 1.00 97.69 168 PHE A O 1
ATOM 1392 N N . TYR A 1 169 ? 3.092 -9.410 9.696 1.00 97.81 169 TYR A N 1
ATOM 1393 C CA . TYR A 1 169 ? 4.244 -10.264 9.380 1.00 97.81 169 TYR A CA 1
ATOM 1394 C C . TYR A 1 169 ? 4.039 -11.098 8.103 1.00 97.81 169 TYR A C 1
ATOM 1396 O O . TYR A 1 169 ? 4.985 -11.338 7.358 1.00 97.81 169 TYR A O 1
ATOM 1404 N N . LYS A 1 170 ? 2.806 -11.550 7.836 1.00 98.19 170 LYS A N 1
ATOM 1405 C CA . LYS A 1 170 ? 2.468 -12.250 6.587 1.00 98.19 170 LYS A CA 1
ATOM 1406 C C . LYS A 1 170 ? 2.323 -11.259 5.435 1.00 98.19 170 LYS A C 1
ATOM 1408 O O . LYS A 1 170 ? 2.837 -11.526 4.357 1.00 98.19 170 LYS A O 1
ATOM 1413 N N . ILE A 1 171 ? 1.684 -10.115 5.691 1.00 98.31 171 ILE A N 1
ATOM 1414 C CA . ILE A 1 171 ? 1.464 -9.056 4.694 1.00 98.31 171 ILE A CA 1
ATOM 1415 C C . ILE A 1 171 ? 2.798 -8.505 4.186 1.00 98.31 171 ILE A C 1
ATOM 1417 O O . ILE A 1 171 ? 3.001 -8.410 2.987 1.00 98.31 171 ILE A O 1
ATOM 1421 N N . SER A 1 172 ? 3.757 -8.204 5.063 1.00 97.62 172 SER A N 1
ATOM 1422 C CA . SER A 1 172 ? 5.027 -7.595 4.647 1.00 97.62 172 SER A CA 1
ATOM 1423 C C . SER A 1 172 ? 5.843 -8.461 3.685 1.00 97.62 172 SER A C 1
ATOM 1425 O O . SER A 1 172 ? 6.677 -7.931 2.963 1.00 97.62 172 SER A O 1
ATOM 1427 N N . LYS A 1 173 ? 5.616 -9.782 3.649 1.00 97.44 173 LYS A N 1
ATOM 1428 C CA . LYS A 1 173 ? 6.301 -10.680 2.707 1.00 97.44 173 LYS A CA 1
ATOM 1429 C C . LYS A 1 173 ? 5.956 -10.377 1.246 1.00 97.44 173 LYS A C 1
ATOM 1431 O O . LYS A 1 173 ? 6.738 -10.746 0.379 1.00 97.44 173 LYS A O 1
ATOM 1436 N N . SER A 1 174 ? 4.837 -9.701 0.968 1.00 97.12 174 SER A N 1
ATOM 1437 C CA . SER A 1 174 ? 4.477 -9.264 -0.386 1.00 97.12 174 SER A CA 1
ATOM 1438 C C . SER A 1 174 ? 5.037 -7.891 -0.775 1.00 97.12 174 SER A C 1
ATOM 1440 O O . SER A 1 174 ? 4.793 -7.457 -1.894 1.00 97.12 174 SER A O 1
ATOM 1442 N N . PHE A 1 175 ? 5.762 -7.201 0.116 1.00 95.94 175 PHE A N 1
ATOM 1443 C CA . PHE A 1 175 ? 6.305 -5.858 -0.124 1.00 95.94 175 PHE A CA 1
ATOM 1444 C C . PHE A 1 175 ? 7.839 -5.872 -0.027 1.00 95.94 175 PHE A C 1
ATOM 1446 O O . PHE A 1 175 ? 8.393 -5.626 1.052 1.00 95.94 175 PHE A O 1
ATOM 1453 N N . PRO A 1 176 ? 8.556 -6.179 -1.125 1.00 92.31 176 PRO A N 1
ATOM 1454 C CA . PRO A 1 176 ? 10.013 -6.203 -1.109 1.00 92.31 176 PRO A CA 1
ATOM 1455 C C . PRO A 1 176 ? 10.568 -4.819 -0.750 1.00 92.31 176 PRO A C 1
ATOM 1457 O O . PRO A 1 176 ? 10.092 -3.791 -1.221 1.00 92.31 176 PRO A O 1
ATOM 1460 N N . GLY A 1 177 ? 11.570 -4.784 0.128 1.00 91.12 177 GLY A N 1
ATOM 1461 C CA . GLY A 1 177 ? 12.183 -3.531 0.580 1.00 91.12 177 GLY A CA 1
ATOM 1462 C C . GLY A 1 177 ? 11.383 -2.745 1.627 1.00 91.12 177 GLY A C 1
ATOM 1463 O O . GLY A 1 177 ? 11.883 -1.735 2.121 1.00 91.12 177 GLY A O 1
ATOM 1464 N N . LYS A 1 178 ? 10.190 -3.201 2.035 1.00 94.06 178 LYS A N 1
ATOM 1465 C CA . LYS A 1 178 ? 9.442 -2.614 3.158 1.00 94.06 178 LYS A CA 1
ATOM 1466 C C . LYS A 1 178 ? 9.531 -3.528 4.377 1.00 94.06 178 LYS A C 1
ATOM 1468 O O . LYS A 1 178 ? 9.294 -4.731 4.306 1.00 94.06 178 LYS A O 1
ATOM 1473 N N . SER A 1 179 ? 9.845 -2.957 5.537 1.00 94.69 179 SER A N 1
ATOM 1474 C CA . SER A 1 179 ? 9.809 -3.718 6.791 1.00 94.69 179 SER A CA 1
ATOM 1475 C C . SER A 1 179 ? 8.370 -3.918 7.283 1.00 94.69 179 SER A C 1
ATOM 1477 O O . SER A 1 179 ? 7.477 -3.126 6.978 1.00 94.69 179 SER A O 1
ATOM 1479 N N . VAL A 1 180 ? 8.151 -4.931 8.130 1.00 96.81 180 VAL A N 1
ATOM 1480 C CA . VAL A 1 180 ? 6.865 -5.161 8.823 1.00 96.81 180 VAL A CA 1
ATOM 1481 C C . VAL A 1 180 ? 6.375 -3.886 9.521 1.00 96.81 180 VAL A C 1
ATOM 1483 O O . VAL A 1 180 ? 5.193 -3.559 9.468 1.00 96.81 180 VAL A O 1
ATOM 1486 N N . SER A 1 181 ? 7.299 -3.151 10.150 1.00 95.69 181 SER A N 1
ATOM 1487 C CA . SER A 1 181 ? 7.007 -1.904 10.859 1.00 95.69 181 SER A CA 1
ATOM 1488 C C . SER A 1 181 ? 6.507 -0.812 9.912 1.00 95.69 181 SER A C 1
ATOM 1490 O O . SER A 1 181 ? 5.537 -0.131 10.227 1.00 95.69 181 SER A O 1
ATOM 1492 N N . MET A 1 182 ? 7.100 -0.686 8.719 1.00 95.81 182 MET A N 1
ATOM 1493 C CA . MET A 1 182 ? 6.657 0.285 7.713 1.00 95.81 182 MET A CA 1
ATOM 1494 C C . MET A 1 182 ? 5.231 -0.001 7.247 1.00 95.81 182 MET A C 1
ATOM 1496 O O . MET A 1 182 ? 4.414 0.912 7.233 1.00 95.81 182 MET A O 1
ATOM 1500 N N . VAL A 1 183 ? 4.920 -1.261 6.926 1.00 97.19 183 VAL A N 1
ATOM 1501 C CA . VAL A 1 183 ? 3.575 -1.670 6.482 1.00 97.19 183 VAL A CA 1
ATOM 1502 C C . VAL A 1 183 ? 2.549 -1.460 7.597 1.00 97.19 183 VAL A C 1
ATOM 1504 O O . VAL A 1 183 ? 1.491 -0.875 7.370 1.00 97.19 183 VAL A O 1
ATOM 1507 N N . LYS A 1 184 ? 2.884 -1.866 8.828 1.00 97.00 184 LYS A N 1
ATOM 1508 C CA . LYS A 1 184 ? 2.040 -1.652 10.009 1.00 97.00 184 LYS A CA 1
ATOM 1509 C C . LYS A 1 184 ? 1.764 -0.160 10.233 1.00 97.00 184 LYS A C 1
ATOM 1511 O O . LYS A 1 184 ? 0.614 0.232 10.410 1.00 97.00 184 LYS A O 1
ATOM 1516 N N . ASN A 1 185 ? 2.806 0.670 10.208 1.00 96.81 185 ASN A N 1
ATOM 1517 C CA . ASN A 1 185 ? 2.681 2.114 10.400 1.00 96.81 185 ASN A CA 1
ATOM 1518 C C . ASN A 1 185 ? 1.875 2.762 9.277 1.00 96.81 185 ASN A C 1
ATOM 1520 O O . ASN A 1 185 ? 1.049 3.623 9.564 1.00 96.81 185 ASN A O 1
ATOM 1524 N N . ARG A 1 186 ? 2.079 2.333 8.023 1.00 97.56 186 ARG A N 1
ATOM 1525 C CA . ARG A 1 186 ? 1.300 2.815 6.881 1.00 97.56 186 ARG A CA 1
ATOM 1526 C C . ARG A 1 186 ? -0.185 2.549 7.094 1.00 97.56 186 ARG A C 1
ATOM 1528 O O . ARG A 1 186 ? -0.976 3.484 7.016 1.00 97.56 186 ARG A O 1
ATOM 1535 N N . TYR A 1 187 ? -0.533 1.318 7.468 1.00 97.94 187 TYR A N 1
ATOM 1536 C CA . TYR A 1 187 ? -1.913 0.938 7.745 1.00 97.94 187 TYR A CA 1
ATOM 1537 C C . TYR A 1 187 ? -2.538 1.778 8.866 1.00 97.94 187 TYR A C 1
ATOM 1539 O O . TYR A 1 187 ? -3.535 2.455 8.638 1.00 97.94 187 TYR A O 1
ATOM 1547 N N . TYR A 1 188 ? -1.941 1.790 10.062 1.00 96.38 188 TYR A N 1
ATOM 1548 C CA . TYR A 1 188 ? -2.559 2.457 11.215 1.00 96.38 188 TYR A CA 1
ATOM 1549 C C . TYR A 1 188 ? -2.595 3.982 11.108 1.00 96.38 188 TYR A C 1
ATOM 1551 O O . TYR A 1 188 ? -3.514 4.580 11.658 1.00 96.38 188 TYR A O 1
ATOM 1559 N N . LYS A 1 189 ? -1.613 4.610 10.444 1.00 94.81 189 LYS A N 1
ATOM 1560 C CA . LYS A 1 189 ? -1.568 6.074 10.315 1.00 94.81 189 LYS A CA 1
ATOM 1561 C C . LYS A 1 189 ? -2.403 6.610 9.159 1.00 94.81 189 LYS A C 1
ATOM 1563 O O . LYS A 1 189 ? -2.913 7.714 9.278 1.00 94.81 189 LYS A O 1
ATOM 1568 N N . TYR A 1 190 ? -2.485 5.878 8.048 1.00 96.38 190 TYR A N 1
ATOM 1569 C CA . TYR A 1 190 ? -3.033 6.431 6.807 1.00 96.38 190 TYR A CA 1
ATOM 1570 C C . TYR A 1 190 ? -4.208 5.641 6.241 1.00 96.38 190 TYR A C 1
ATOM 1572 O O . TYR A 1 190 ? -5.067 6.256 5.632 1.00 96.38 190 TYR A O 1
ATOM 1580 N N . LEU A 1 191 ? -4.266 4.317 6.417 1.00 96.94 191 LEU A N 1
ATOM 1581 C CA . LEU A 1 191 ? -5.235 3.488 5.684 1.00 96.94 191 LEU A CA 1
ATOM 1582 C C . LEU A 1 191 ? -6.422 3.025 6.528 1.00 96.94 191 LEU A C 1
ATOM 1584 O O . LEU A 1 191 ? -7.493 2.791 5.986 1.00 96.94 191 LEU A O 1
ATOM 1588 N N . ARG A 1 192 ? -6.254 2.894 7.849 1.00 95.50 192 ARG A N 1
ATOM 1589 C CA . ARG A 1 192 ? -7.258 2.277 8.732 1.00 95.50 192 ARG A CA 1
ATOM 1590 C C . ARG A 1 192 ? -8.648 2.920 8.638 1.00 95.50 192 ARG A C 1
ATOM 1592 O O . ARG A 1 192 ? -9.618 2.199 8.821 1.00 95.50 192 ARG A O 1
ATOM 1599 N N . TYR A 1 193 ? -8.717 4.223 8.374 1.00 95.62 193 TYR A N 1
ATOM 1600 C CA . TYR A 1 193 ? -9.958 5.009 8.345 1.00 95.62 193 TYR A CA 1
ATOM 1601 C C . TYR A 1 193 ? -10.193 5.714 7.001 1.00 95.62 193 TYR A C 1
ATOM 1603 O O . TYR A 1 193 ? -10.951 6.673 6.943 1.00 95.62 193 TYR A O 1
ATOM 1611 N N . ARG A 1 194 ? -9.486 5.291 5.946 1.00 95.81 194 ARG A N 1
ATOM 1612 C CA . ARG A 1 194 ? -9.571 5.867 4.592 1.00 95.81 194 ARG A CA 1
ATOM 1613 C C . ARG A 1 194 ? -9.736 4.750 3.558 1.00 95.81 194 ARG A C 1
ATOM 1615 O O . ARG A 1 194 ? -9.032 4.708 2.551 1.00 95.81 194 ARG A O 1
ATOM 1622 N N . TRP A 1 195 ? -10.578 3.763 3.868 1.00 96.38 195 TRP A N 1
ATOM 1623 C CA . TRP A 1 195 ? -10.828 2.621 2.984 1.00 96.38 195 TRP A CA 1
ATOM 1624 C C . TRP A 1 195 ? -11.558 3.042 1.715 1.00 96.38 195 TRP A C 1
ATOM 1626 O O . TRP A 1 195 ? -11.207 2.584 0.632 1.00 96.38 195 TRP A O 1
ATOM 1636 N N . ASP A 1 196 ? -12.537 3.924 1.855 1.00 96.44 196 ASP A N 1
ATOM 1637 C CA . ASP A 1 196 ? -13.306 4.511 0.763 1.00 96.44 196 ASP A CA 1
ATOM 1638 C C . ASP A 1 196 ? -12.438 5.259 -0.248 1.00 96.44 196 ASP A C 1
ATOM 1640 O O . ASP A 1 196 ? -12.590 5.059 -1.449 1.00 96.44 196 ASP A O 1
ATOM 1644 N N . GLU A 1 197 ? -11.468 6.035 0.225 1.00 96.75 197 GLU A N 1
ATOM 1645 C CA . GLU A 1 197 ? -10.564 6.783 -0.652 1.00 96.75 197 GLU A CA 1
ATOM 1646 C C . GLU A 1 197 ? -9.628 5.890 -1.482 1.00 96.75 197 GLU A C 1
ATOM 1648 O O . GLU A 1 197 ? -9.190 6.275 -2.565 1.00 96.75 197 GLU A O 1
ATOM 1653 N N . VAL A 1 198 ? -9.278 4.704 -0.974 1.00 96.62 198 VAL A N 1
ATOM 1654 C CA . VAL A 1 198 ? -8.294 3.814 -1.616 1.00 96.62 198 VAL A CA 1
ATOM 1655 C C . VAL A 1 198 ? -8.964 2.692 -2.411 1.00 96.62 198 VAL A C 1
ATOM 1657 O O . VAL A 1 198 ? -8.448 2.279 -3.453 1.00 96.62 198 VAL A O 1
ATOM 1660 N N . MET A 1 199 ? -10.078 2.156 -1.909 1.00 96.19 199 MET A N 1
ATOM 1661 C CA . MET A 1 199 ? -10.767 1.001 -2.489 1.00 96.19 199 MET A CA 1
ATOM 1662 C C . MET A 1 199 ? -12.085 1.368 -3.179 1.00 96.19 199 MET A C 1
ATOM 1664 O O . MET A 1 199 ? -12.429 0.668 -4.124 1.00 96.19 199 MET A O 1
ATOM 1668 N N . GLY A 1 200 ? -12.765 2.443 -2.761 1.00 96.06 200 GLY A N 1
ATOM 1669 C CA . GLY A 1 200 ? -14.064 2.874 -3.292 1.00 96.06 200 GLY A CA 1
ATOM 1670 C C . GLY A 1 200 ? -15.148 3.025 -2.216 1.00 96.06 200 GLY A C 1
ATOM 1671 O O . GLY A 1 200 ? -15.060 2.451 -1.126 1.00 96.06 200 GLY A O 1
ATOM 1672 N N . SER A 1 201 ? -16.198 3.799 -2.519 1.00 95.56 201 SER A N 1
ATOM 1673 C CA . SER A 1 201 ? -17.285 4.158 -1.586 1.00 95.56 201 SER A CA 1
ATOM 1674 C C . SER A 1 201 ? -18.004 2.963 -0.947 1.00 95.56 201 SER A C 1
ATOM 1676 O O . SER A 1 201 ? -18.551 3.083 0.149 1.00 95.56 201 SER A O 1
ATOM 1678 N N . GLU A 1 202 ? -17.976 1.793 -1.580 1.00 95.88 202 GLU A N 1
ATOM 1679 C CA . GLU A 1 202 ? -18.547 0.552 -1.055 1.00 95.88 202 GLU A CA 1
ATOM 1680 C C . GLU A 1 202 ? -17.887 0.093 0.261 1.00 95.88 202 GLU A C 1
ATOM 1682 O O . GLU A 1 202 ? -18.517 -0.587 1.075 1.00 95.88 202 GLU A O 1
ATOM 1687 N N . TYR A 1 203 ? -16.651 0.529 0.532 1.00 95.56 203 TYR A N 1
ATOM 1688 C CA . TYR A 1 203 ? -15.920 0.226 1.767 1.00 95.56 203 TYR A CA 1
ATOM 1689 C C . TYR A 1 203 ? -16.101 1.273 2.870 1.00 95.56 203 TYR A C 1
ATOM 1691 O O . TYR A 1 203 ? -15.463 1.165 3.918 1.00 95.56 203 TYR A O 1
ATOM 1699 N N . ARG A 1 204 ? -16.987 2.263 2.697 1.00 94.25 204 ARG A N 1
ATOM 1700 C CA . ARG A 1 204 ? -17.223 3.316 3.701 1.00 94.25 204 ARG A CA 1
ATOM 1701 C C . ARG A 1 204 ? -17.610 2.753 5.075 1.00 94.25 204 ARG A C 1
ATOM 1703 O O . ARG A 1 204 ? -17.191 3.288 6.096 1.00 94.25 204 ARG A O 1
ATOM 1710 N N . HIS A 1 205 ? -18.323 1.627 5.108 1.00 93.19 205 HIS A N 1
ATOM 1711 C CA . HIS A 1 205 ? -18.689 0.920 6.342 1.00 93.19 205 HIS A CA 1
ATOM 1712 C C . HIS A 1 205 ? -17.485 0.349 7.119 1.00 93.19 205 HIS A C 1
ATOM 1714 O O . HIS A 1 205 ? -17.616 0.031 8.292 1.00 93.19 205 HIS A O 1
ATOM 1720 N N . MET A 1 206 ? -16.304 0.213 6.506 1.00 91.94 206 MET A N 1
ATOM 1721 C CA . MET A 1 206 ? -15.079 -0.206 7.205 1.00 91.94 206 MET A CA 1
ATOM 1722 C C . MET A 1 206 ? -14.366 0.958 7.904 1.00 91.94 206 MET A C 1
ATOM 1724 O O . MET A 1 206 ? -13.487 0.725 8.736 1.00 91.94 206 MET A O 1
ATOM 1728 N N . ASN A 1 207 ? -14.736 2.204 7.586 1.00 90.88 207 ASN A N 1
ATOM 1729 C CA . ASN A 1 207 ? -14.183 3.392 8.235 1.00 90.88 207 ASN A CA 1
ATOM 1730 C C . ASN A 1 207 ? -14.833 3.689 9.588 1.00 90.88 207 ASN A C 1
ATOM 1732 O O . ASN A 1 207 ? -14.276 4.484 10.347 1.00 90.88 207 ASN A O 1
ATOM 1736 N N . SER A 1 208 ? -15.979 3.079 9.909 1.00 84.50 208 SER A N 1
ATOM 1737 C CA . SER A 1 208 ? -16.623 3.289 11.202 1.00 84.50 208 SER A CA 1
ATOM 1738 C C . SER A 1 208 ? -15.708 2.776 12.311 1.00 84.50 208 SER A C 1
ATOM 1740 O O . SER A 1 208 ? -15.427 1.577 12.420 1.00 84.50 208 SER A O 1
ATOM 1742 N N . LEU A 1 209 ? -15.216 3.710 13.128 1.00 70.06 209 LEU A N 1
ATOM 1743 C CA . LEU A 1 209 ? -14.632 3.391 14.421 1.00 70.06 209 LEU A CA 1
ATOM 1744 C C . LEU A 1 209 ? -15.654 2.549 15.193 1.00 70.06 209 LEU A C 1
ATOM 1746 O O . LEU A 1 209 ? -16.838 2.878 15.158 1.00 70.06 209 LEU A O 1
ATOM 1750 N N . PRO A 1 210 ? -15.235 1.484 15.896 1.00 67.56 210 PRO A N 1
ATOM 1751 C CA . PRO A 1 210 ? -16.051 0.969 16.977 1.00 67.56 210 PRO A CA 1
ATOM 1752 C C . PRO A 1 210 ? -16.242 2.142 17.937 1.00 67.56 210 PRO A C 1
ATOM 1754 O O . PRO A 1 210 ? -15.286 2.548 18.606 1.00 67.56 210 PRO A O 1
ATOM 1757 N N . GLU A 1 211 ? -17.431 2.737 17.916 1.00 66.19 211 GLU A N 1
ATOM 1758 C CA . GLU A 1 211 ? -17.865 3.652 18.955 1.00 66.19 211 GLU A CA 1
ATOM 1759 C C . GLU A 1 211 ? -17.685 2.886 20.275 1.00 66.19 211 GLU A C 1
ATOM 1761 O O . GLU A 1 211 ? -18.109 1.739 20.422 1.00 66.19 211 GLU A O 1
ATOM 1766 N N . ASP A 1 212 ? -16.910 3.468 21.182 1.00 50.81 212 ASP A N 1
ATOM 1767 C CA . ASP A 1 212 ? -16.778 3.022 22.566 1.00 50.81 212 ASP A CA 1
ATOM 1768 C C . ASP A 1 212 ? -16.040 1.703 22.842 1.00 50.81 212 ASP A C 1
ATOM 1770 O O . ASP A 1 212 ? -16.498 0.822 23.573 1.00 50.81 212 ASP A O 1
ATOM 1774 N N . GLN A 1 213 ? -14.767 1.641 22.440 1.00 53.16 213 GLN A N 1
ATOM 1775 C CA . GLN A 1 213 ? -13.765 1.095 23.365 1.00 53.16 213 GLN A CA 1
ATOM 1776 C C . GLN A 1 213 ? -12.715 2.147 23.693 1.00 53.16 213 GLN A C 1
ATOM 1778 O O . GLN A 1 213 ? -11.751 2.359 22.961 1.00 53.16 213 GLN A O 1
ATOM 1783 N N . ASN A 1 214 ? -12.950 2.777 24.839 1.00 47.56 214 ASN A N 1
ATOM 1784 C CA . ASN A 1 214 ? -12.126 3.707 25.597 1.00 47.56 214 ASN A CA 1
ATOM 1785 C C . ASN A 1 214 ? -10.671 3.197 25.790 1.00 47.56 214 ASN A C 1
ATOM 1787 O O . ASN A 1 214 ? -10.287 2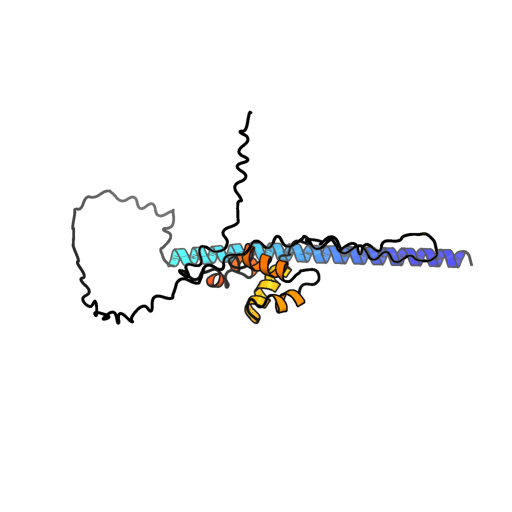.735 26.863 1.00 47.56 214 ASN A O 1
ATOM 1791 N N . PHE A 1 215 ? -9.864 3.217 24.722 1.00 50.03 215 PHE A N 1
ATOM 1792 C CA . PHE A 1 215 ? -8.443 2.829 24.692 1.00 50.03 215 PHE A CA 1
ATOM 1793 C C . PHE A 1 215 ? -7.517 4.049 24.796 1.00 50.03 215 PHE A C 1
ATOM 1795 O O . PHE A 1 215 ? -6.372 4.031 24.328 1.00 50.03 215 PHE A O 1
ATOM 1802 N N . GLU A 1 216 ? -8.002 5.123 25.412 1.00 49.22 216 GLU A N 1
ATOM 1803 C CA . GLU A 1 216 ? -7.140 6.213 25.831 1.00 49.22 216 GLU A CA 1
ATOM 1804 C C . GLU A 1 216 ? -6.159 5.731 26.907 1.00 49.22 216 GLU A C 1
ATOM 1806 O O . GLU A 1 216 ? -6.511 5.038 27.860 1.00 49.22 216 GLU A O 1
ATOM 1811 N N . SER A 1 217 ? -4.915 6.185 26.757 1.00 48.88 217 SER A N 1
ATOM 1812 C CA . SER A 1 217 ? -3.914 6.286 27.824 1.00 48.88 217 SER A CA 1
ATOM 1813 C C . SER A 1 217 ? -3.016 5.077 28.097 1.00 48.88 217 SER A C 1
ATOM 1815 O O . SER A 1 217 ? -2.960 4.612 29.227 1.00 48.88 217 SER A O 1
ATOM 1817 N N . GLN A 1 218 ? -2.182 4.657 27.131 1.00 50.00 218 GLN A N 1
ATOM 1818 C CA . GLN A 1 218 ? -0.820 4.166 27.467 1.00 50.00 218 GLN A CA 1
ATOM 1819 C C . GLN A 1 218 ? 0.321 4.608 26.531 1.00 50.00 218 GLN A C 1
ATOM 1821 O O . GLN A 1 218 ? 1.478 4.329 26.832 1.00 50.00 218 GLN A O 1
ATOM 1826 N N . ASN A 1 219 ? 0.069 5.391 25.478 1.00 47.06 219 ASN A N 1
ATOM 1827 C CA . ASN A 1 219 ? 1.146 6.060 24.732 1.00 47.06 219 ASN A CA 1
ATOM 1828 C C . ASN A 1 219 ? 1.368 7.493 25.236 1.00 47.06 219 ASN A C 1
ATOM 1830 O O . ASN A 1 219 ? 1.391 8.440 24.454 1.00 47.06 219 ASN A O 1
ATOM 1834 N N . GLY A 1 220 ? 1.556 7.630 26.553 1.00 42.16 220 GLY A N 1
ATOM 1835 C CA . GLY A 1 220 ? 2.167 8.811 27.155 1.00 42.16 220 GLY A CA 1
ATOM 1836 C C . GLY A 1 220 ? 3.599 8.930 26.647 1.00 42.16 220 GLY A C 1
ATOM 1837 O O . GLY A 1 220 ? 4.533 8.349 27.204 1.00 42.16 220 GLY A O 1
ATOM 1838 N N . PHE A 1 221 ? 3.744 9.625 25.523 1.00 47.69 221 PHE A N 1
ATOM 1839 C CA . PHE A 1 221 ? 5.012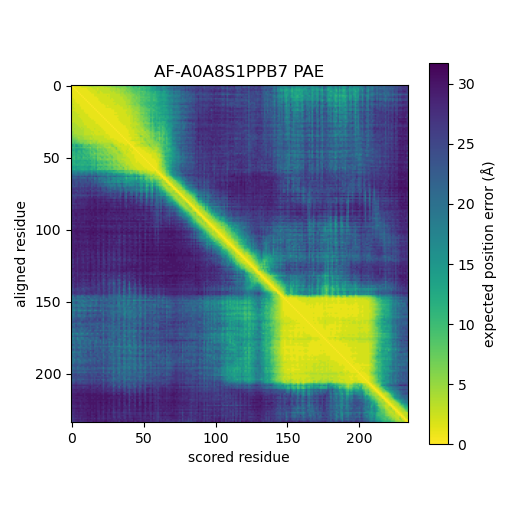 10.078 24.991 1.00 47.69 221 PHE A CA 1
ATOM 1840 C C . PHE A 1 221 ? 5.665 10.915 26.092 1.00 47.69 221 PHE A C 1
ATOM 1842 O O . PHE A 1 221 ? 5.138 11.946 26.496 1.00 47.69 221 PHE A O 1
ATOM 1849 N N . ARG A 1 222 ? 6.773 10.404 26.635 1.00 47.59 222 ARG A N 1
ATOM 1850 C CA . ARG A 1 222 ? 7.656 11.122 27.550 1.00 47.59 222 ARG A CA 1
ATOM 1851 C C . ARG A 1 222 ? 8.185 12.366 26.839 1.00 47.59 222 ARG A C 1
ATOM 1853 O O . ARG A 1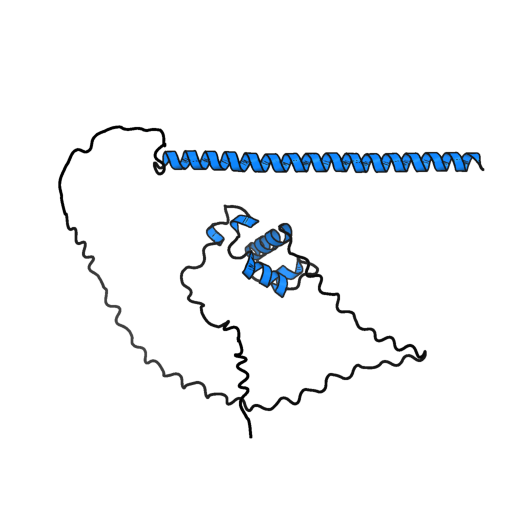 222 ? 9.247 12.315 26.220 1.00 47.59 222 ARG A O 1
ATOM 1860 N N . SER A 1 223 ? 7.469 13.472 26.950 1.00 46.59 223 SER A N 1
ATOM 1861 C CA . SER A 1 223 ? 8.112 14.775 27.018 1.00 46.59 223 SER A CA 1
ATOM 1862 C C . SER A 1 223 ? 8.802 14.795 28.375 1.00 46.59 223 SER A C 1
ATOM 1864 O O . SER A 1 223 ? 8.161 14.974 29.402 1.00 46.59 223 SER A O 1
ATOM 1866 N N . ASN A 1 224 ? 10.084 14.434 28.396 1.00 48.53 224 ASN A N 1
ATOM 1867 C CA . ASN A 1 224 ? 10.910 14.745 29.547 1.00 48.53 224 ASN A CA 1
ATOM 1868 C C . ASN A 1 224 ? 11.006 16.267 29.590 1.00 48.53 224 ASN A C 1
ATOM 1870 O O . ASN A 1 224 ? 11.564 16.866 28.670 1.00 48.53 224 ASN A O 1
ATOM 1874 N N . ASP A 1 225 ? 10.454 16.840 30.649 1.00 44.16 225 ASP A N 1
ATOM 1875 C CA . ASP A 1 225 ? 10.774 18.173 31.122 1.00 44.16 225 ASP A CA 1
ATOM 1876 C C . ASP A 1 225 ? 12.300 18.301 31.231 1.00 44.16 225 ASP A C 1
ATOM 1878 O O . ASP A 1 225 ? 12.945 17.674 32.073 1.00 44.16 225 ASP A O 1
ATOM 1882 N N . ILE A 1 226 ? 12.880 19.072 30.314 1.00 56.03 226 ILE A N 1
ATOM 1883 C CA . ILE A 1 226 ? 14.175 19.723 30.483 1.00 56.03 226 ILE A CA 1
ATOM 1884 C C . ILE A 1 226 ? 13.822 21.090 31.063 1.00 56.03 226 ILE A C 1
ATOM 1886 O O . ILE A 1 226 ? 13.654 22.058 30.331 1.00 56.03 226 ILE A O 1
ATOM 1890 N N . ASN A 1 227 ? 13.624 21.133 32.376 1.00 51.56 227 ASN A N 1
ATOM 1891 C CA . ASN A 1 227 ? 13.859 22.348 33.138 1.00 51.56 227 ASN A CA 1
ATOM 1892 C C . ASN A 1 227 ? 15.243 22.160 33.756 1.00 51.56 227 ASN A C 1
ATOM 1894 O O . ASN A 1 227 ? 15.384 21.543 34.810 1.00 51.56 227 ASN A O 1
ATOM 1898 N N . ASP A 1 228 ? 16.261 22.600 33.015 1.00 58.91 228 ASP A N 1
ATOM 1899 C CA . ASP A 1 228 ? 17.583 22.868 33.568 1.00 58.91 228 ASP A CA 1
ATOM 1900 C C . ASP A 1 228 ? 17.438 24.072 34.505 1.00 58.91 228 ASP A C 1
ATOM 1902 O O . ASP A 1 228 ? 17.337 25.223 34.082 1.00 58.91 228 ASP A O 1
ATOM 1906 N N . GLU A 1 229 ? 17.365 23.758 35.792 1.00 69.69 229 GLU A N 1
ATOM 1907 C CA . GLU A 1 229 ? 17.519 24.667 36.918 1.00 69.69 229 GLU A CA 1
ATOM 1908 C C . GLU A 1 229 ? 18.999 25.078 36.984 1.00 69.69 229 GLU A C 1
ATOM 1910 O O . GLU A 1 229 ? 19.845 24.387 37.553 1.00 69.69 229 GLU A O 1
ATOM 1915 N N . LEU A 1 230 ? 19.329 26.176 36.301 1.00 67.62 230 LEU A N 1
ATOM 1916 C CA . LEU A 1 230 ? 20.558 26.933 36.517 1.00 67.62 230 LEU A CA 1
ATOM 1917 C C . LEU A 1 230 ? 20.306 27.911 37.661 1.00 67.62 230 LEU A C 1
ATOM 1919 O O . LEU A 1 230 ? 19.888 29.029 37.404 1.00 67.62 230 LEU A O 1
ATOM 1923 N N . ASP A 1 231 ? 20.573 27.479 38.891 1.00 61.44 231 ASP A N 1
ATOM 1924 C CA . ASP A 1 231 ? 20.887 28.374 40.006 1.00 61.44 231 ASP A CA 1
ATOM 1925 C C . ASP A 1 231 ? 21.782 27.636 41.012 1.00 61.44 231 ASP A C 1
ATOM 1927 O O . ASP A 1 231 ? 21.336 26.790 41.783 1.00 61.44 231 ASP A O 1
ATOM 1931 N N . SER A 1 232 ? 23.079 27.950 40.992 1.00 72.75 232 SER A N 1
ATOM 1932 C CA . SER A 1 232 ? 23.910 27.904 42.197 1.00 72.75 232 SER A CA 1
ATOM 1933 C C . SER A 1 232 ? 25.137 28.790 41.991 1.00 72.75 232 SER A C 1
ATOM 1935 O O . SER A 1 232 ? 26.187 28.342 41.529 1.00 72.75 232 SER A O 1
ATOM 1937 N N . GLU A 1 233 ? 24.984 30.062 42.348 1.00 73.38 233 GLU A N 1
ATOM 1938 C CA . GLU A 1 233 ? 26.069 30.886 42.877 1.00 73.38 233 GLU A CA 1
ATOM 1939 C C . GLU A 1 233 ? 26.385 30.428 44.311 1.00 73.38 233 GLU A C 1
ATOM 1941 O O . GLU A 1 233 ? 25.475 30.375 45.139 1.00 73.38 233 GLU A O 1
ATOM 1946 N N . CYS A 1 234 ? 27.650 30.079 44.577 1.00 58.38 234 CYS A N 1
ATOM 1947 C CA . CYS A 1 234 ? 28.416 30.224 45.834 1.00 58.38 234 CYS A CA 1
ATOM 1948 C C . CYS A 1 234 ? 29.674 29.348 45.785 1.00 58.38 234 CYS A C 1
ATOM 1950 O O . CYS A 1 234 ? 29.536 28.107 45.689 1.00 58.38 234 CYS A O 1
#